Protein 8HN0 (pdb70)

Foldseek 3Di:
DADPPCKDFDPDPVRDIDRPPQWDDDDRYTQQGDQDDVLHEDPQWGDHHRSDIFGAFQFADPVRPHGDPFQAAGTNSPGGQLQPPQFGADRHPSQTDGPDPFDDSNSPRD/DAADCPAPQWAFDPPVVRGIDGHPQFPDDDHHTQQGDQDDPLHADPQWGDHHRSDIFGAFQAADPVRPHGDPFQAAGTNSPGGQQLPPQFGADRHPSQTDGPDAFDDRSSPHGD

Structure (mmCIF, N/CA/C/O backbone):
data_8HN0
#
_entry.id   8HN0
#
_cell.length_a   47.014
_cell.length_b   50.702
_cell.length_c   110.744
_cell.angle_alpha   90.00
_cell.angle_beta   90.00
_cell.angle_gamma   90.00
#
_symmetry.space_group_name_H-M   'P 21 21 21'
#
loop_
_entity.id
_entity.type
_entity.pdbx_description
1 polymer 'Scavenger receptor class F member 1'
2 water water
#
loop_
_atom_site.group_PDB
_atom_site.id
_atom_site.type_symbol
_atom_site.label_atom_id
_atom_site.label_alt_id
_atom_site.label_comp_id
_atom_site.label_asym_id
_atom_site.label_entity_id
_atom_site.label_seq_id
_atom_site.pdbx_PDB_ins_code
_atom_site.Cartn_x
_atom_site.Cartn_y
_atom_site.Cartn_z
_atom_site.occupancy
_atom_site.B_iso_or_equiv
_atom_site.auth_seq_id
_atom_site.auth_comp_id
_atom_site.auth_asym_id
_atom_site.auth_atom_id
_atom_site.pdbx_PDB_model_num
ATOM 1 N N . GLU A 1 2 ? -21.551 2.764 22.148 1.00 102.71 21 GLU A N 1
ATOM 2 C CA . GLU A 1 2 ? -21.726 2.178 20.826 1.00 108.36 21 GLU A CA 1
ATOM 3 C C . GLU A 1 2 ? -20.993 3.008 19.774 1.00 110.05 21 GLU A C 1
ATOM 4 O O . GLU A 1 2 ? -20.390 2.455 18.855 1.00 106.28 21 GLU A O 1
ATOM 15 N N . LEU A 1 3 ? -21.046 4.334 19.900 1.00 108.50 22 LEU A N 1
ATOM 16 C CA . LEU A 1 3 ? -20.416 5.211 18.925 1.00 105.44 22 LEU A CA 1
ATOM 17 C C . LEU A 1 3 ? -18.986 5.499 19.354 1.00 106.10 22 LEU A C 1
ATOM 18 O O . LEU A 1 3 ? -18.722 5.870 20.499 1.00 104.93 22 LEU A O 1
ATOM 34 N N . ASP A 1 4 ? -18.076 5.322 18.423 1.00 108.96 23 ASP A N 1
ATOM 35 C CA . ASP A 1 4 ? -16.672 5.624 18.633 1.00 110.59 23 ASP A CA 1
ATOM 36 C C . ASP A 1 4 ? -16.382 7.092 18.358 1.00 107.35 23 ASP A C 1
ATOM 37 O O . ASP A 1 4 ? -16.634 7.559 17.235 1.00 106.08 23 ASP A O 1
ATOM 46 N N . PRO A 1 5 ? -15.833 7.851 19.332 1.00 107.06 24 PRO A N 1
ATOM 47 C CA . PRO A 1 5 ? -15.416 9.235 19.050 1.00 105.97 24 PRO A CA 1
ATOM 48 C C . PRO A 1 5 ? -14.178 9.372 18.200 1.00 103.11 24 PRO A C 1
ATOM 49 O O . PRO A 1 5 ? -13.369 10.283 18.450 1.00 101.52 24 PRO A O 1
ATOM 60 N N . LYS A 1 6 ? -14.068 8.558 17.151 1.00 101.91 25 LYS A N 1
ATOM 61 C CA . LYS A 1 6 ? -12.883 8.607 16.300 1.00 99.43 25 LYS A CA 1
ATOM 62 C C . LYS A 1 6 ? -13.138 9.395 15.042 1.00 96.78 25 LYS A C 1
ATOM 63 O O . LYS A 1 6 ? -13.514 10.545 15.168 1.00 95.60 25 LYS A O 1
ATOM 82 N N . HIS A 1 9 ? -16.098 10.465 10.836 1.00 77.94 28 HIS A N 1
ATOM 83 C CA . HIS A 1 9 ? -17.133 11.470 10.625 1.00 83.67 28 HIS A CA 1
ATOM 84 C C . HIS A 1 9 ? -18.094 11.521 11.808 1.00 83.30 28 HIS A C 1
ATOM 85 O O . HIS A 1 9 ? -19.306 11.663 11.629 1.00 79.94 28 HIS A O 1
ATOM 98 N N . VAL A 1 10 ? -17.552 11.414 13.017 1.00 83.60 29 VAL A N 1
ATOM 99 C CA . VAL A 1 10 ? -18.351 11.526 14.232 1.00 87.15 29 VAL A CA 1
ATOM 100 C C . VAL A 1 10 ? -18.268 12.946 14.773 1.00 90.88 29 VAL A C 1
ATOM 101 O O . VAL A 1 10 ? -17.195 13.560 14.797 1.00 91.32 29 VAL A O 1
ATOM 114 N N . CYS A 1 11 ? -19.414 13.473 15.201 1.00 91.60 30 CYS A N 1
ATOM 115 C CA . CYS A 1 11 ? -19.521 14.825 15.729 1.00 91.15 30 CYS A CA 1
ATOM 116 C C . CYS A 1 11 ? -20.213 14.785 17.088 1.00 93.87 30 CYS A C 1
ATOM 117 O O . CYS A 1 11 ? -20.694 13.741 17.537 1.00 91.44 30 CYS A O 1
ATOM 124 N N . VAL A 1 12 ? -20.252 15.943 17.747 1.00 99.53 31 VAL A N 1
ATOM 125 C CA . VAL A 1 12 ? -20.863 16.095 19.064 1.00 101.18 31 VAL A CA 1
ATOM 126 C C . VAL A 1 12 ? -22.061 17.031 18.944 1.00 95.38 31 VAL A C 1
ATOM 127 O O . VAL A 1 12 ? -21.972 18.087 18.305 1.00 89.84 31 VAL A O 1
ATOM 140 N N . ALA A 1 13 ? -23.168 16.647 19.578 1.00 95.84 32 ALA A N 1
ATOM 141 C CA . ALA A 1 13 ? -24.413 17.402 19.505 1.00 98.12 32 ALA A CA 1
ATOM 142 C C . ALA A 1 13 ? -24.266 18.782 20.136 1.00 100.90 32 ALA A C 1
ATOM 143 O O . ALA A 1 13 ? -23.551 18.971 21.124 1.00 102.77 32 ALA A O 1
ATOM 150 N N . SER A 1 14 ? -24.951 19.763 19.542 1.00 97.19 33 SER A N 1
ATOM 151 C CA . SER A 1 14 ? -24.938 21.106 20.110 1.00 90.98 33 SER A CA 1
ATOM 152 C C . SER A 1 14 ? -25.623 21.148 21.471 1.00 96.61 33 SER A C 1
ATOM 153 O O . SER A 1 14 ? -25.321 22.019 22.294 1.00 96.66 33 SER A O 1
ATOM 161 N N . SER A 1 15 ? -26.547 20.232 21.723 1.00 99.20 34 SER A N 1
ATOM 162 C CA . SER A 1 15 ? -27.255 20.162 22.994 1.00 106.08 34 SER A CA 1
ATOM 163 C C . SER A 1 15 ? -26.358 19.979 24.213 1.00 111.57 34 SER A C 1
ATOM 164 O O . SER A 1 15 ? -25.161 19.692 24.081 1.00 109.29 34 SER A O 1
ATOM 172 N N . PRO A 1 16 ? -26.917 20.138 25.420 1.00 117.85 35 PRO A N 1
ATOM 173 C CA . PRO A 1 16 ? -26.108 19.967 26.639 1.00 118.73 35 PRO A CA 1
ATOM 174 C C . PRO A 1 16 ? -25.717 18.522 26.915 1.00 119.51 35 PRO A C 1
ATOM 175 O O . PRO A 1 16 ? -24.774 18.290 27.682 1.00 120.91 35 PRO A O 1
ATOM 186 N N . SER A 1 17 ? -26.403 17.545 26.315 1.00 119.47 36 SER A N 1
ATOM 187 C CA . SER A 1 17 ? -26.043 16.146 26.517 1.00 116.76 36 SER A CA 1
ATOM 188 C C . SER A 1 17 ? -24.623 15.846 26.059 1.00 115.27 36 SER A C 1
ATOM 189 O O . SER A 1 17 ? -24.013 14.891 26.554 1.00 109.52 36 SER A O 1
ATOM 197 N N . ALA A 1 18 ? -24.082 16.640 25.135 1.00 118.59 37 ALA A N 1
ATOM 198 C CA . ALA A 1 18 ? -22.710 16.466 24.664 1.00 118.68 37 ALA A CA 1
ATOM 199 C C . ALA A 1 18 ? -22.471 15.021 24.236 1.00 116.67 37 ALA A C 1
ATOM 200 O O . ALA A 1 18 ? -21.420 14.432 24.501 1.00 112.93 37 ALA A O 1
ATOM 207 N N . GLU A 1 19 ? -23.465 14.447 23.569 1.00 113.77 38 GLU A N 1
ATOM 208 C CA . GLU A 1 19 ? -23.381 13.086 23.068 1.00 109.91 38 GLU A CA 1
ATOM 209 C C . GLU A 1 19 ? -22.893 13.075 21.624 1.00 105.27 38 GLU A C 1
ATOM 210 O O . GLU A 1 19 ? -22.907 14.091 20.925 1.00 102.02 38 GLU A O 1
ATOM 222 N N . LEU A 1 20 ? -22.461 11.897 21.185 1.00 106.59 39 LEU A N 1
ATOM 223 C CA . LEU A 1 20 ? -21.887 11.736 19.856 1.00 101.50 39 LEU A CA 1
ATOM 224 C C . LEU A 1 20 ? -22.958 11.527 18.796 1.00 94.23 39 LEU A C 1
ATOM 225 O O . LEU A 1 20 ? -23.996 10.904 19.043 1.00 88.76 39 LEU A O 1
ATOM 241 N N . GLN A 1 21 ? -22.696 12.055 17.609 1.00 94.22 40 GLN A N 1
ATOM 242 C CA . GLN A 1 21 ? -23.608 11.889 16.500 1.00 88.95 40 GLN A CA 1
ATOM 243 C C . GLN A 1 21 ? -22.796 11.902 15.213 1.00 86.84 40 GLN A C 1
ATOM 244 O O . GLN A 1 21 ? -21.682 12.431 15.175 1.00 90.12 40 GLN A O 1
ATOM 258 N N . CYS A 1 22 ? -23.362 11.321 14.154 1.00 78.56 41 CYS A N 1
ATOM 259 C CA . CYS A 1 22 ? -22.770 11.443 12.827 1.00 82.70 41 CYS A CA 1
ATOM 260 C C . CYS A 1 22 ? -22.786 12.913 12.422 1.00 77.77 41 CYS A C 1
ATOM 261 O O . CYS A 1 22 ? -23.756 13.629 12.683 1.00 74.32 41 CYS A O 1
ATOM 268 N N . CYS A 1 23 ? -21.707 13.370 11.794 1.00 75.55 42 CYS A N 1
ATOM 269 C CA . CYS A 1 23 ? -21.693 14.723 11.260 1.00 74.33 42 CYS A CA 1
ATOM 270 C C . CYS A 1 23 ? -22.709 14.835 10.129 1.00 70.65 42 CYS A C 1
ATOM 271 O O . CYS A 1 23 ? -23.151 13.837 9.555 1.00 72.04 42 CYS A O 1
ATOM 278 N N . ALA A 1 24 ? -23.102 16.069 9.830 1.00 69.82 43 ALA A N 1
ATOM 279 C CA . ALA A 1 24 ? -24.164 16.296 8.861 1.00 72.65 43 ALA A CA 1
ATOM 280 C C . ALA A 1 24 ? -23.848 15.603 7.543 1.00 69.68 43 ALA A C 1
ATOM 281 O O . ALA A 1 24 ? -22.757 15.758 6.989 1.00 61.21 43 ALA A O 1
ATOM 288 N N . GLY A 1 25 ? -24.811 14.827 7.051 1.00 72.48 44 GLY A N 1
ATOM 289 C CA . GLY A 1 25 ? -24.683 14.153 5.779 1.00 67.30 44 GLY A CA 1
ATOM 290 C C . GLY A 1 25 ? -24.191 12.727 5.850 1.00 65.05 44 GLY A C 1
ATOM 291 O O . GLY A 1 25 ? -24.090 12.074 4.804 1.00 66.81 44 GLY A O 1
ATOM 295 N N . TRP A 1 26 ? -23.883 12.220 7.037 1.00 63.96 45 TRP A N 1
ATOM 296 C CA . TRP A 1 26 ? -23.279 10.907 7.170 1.00 67.76 45 TRP A CA 1
ATOM 297 C C . TRP A 1 26 ? -24.086 10.057 8.131 1.00 70.72 45 TRP A C 1
ATOM 298 O O . TRP A 1 26 ? -24.705 10.568 9.068 1.00 66.05 45 TRP A O 1
ATOM 319 N N . ARG A 1 27 ? -24.069 8.749 7.890 1.00 73.40 46 ARG A N 1
ATOM 320 C CA . ARG A 1 27 ? -24.694 7.795 8.786 1.00 73.31 46 ARG A CA 1
ATOM 321 C C . ARG A 1 27 ? -23.705 6.734 9.258 1.00 72.74 46 ARG A C 1
ATOM 322 O O . ARG A 1 27 ? -22.682 6.465 8.625 1.00 75.12 46 ARG A O 1
ATOM 343 N N . GLN A 1 28 ? -24.028 6.160 10.410 1.00 79.67 47 GLN A N 1
ATOM 344 C CA . GLN A 1 28 ? -23.299 5.054 11.010 1.00 88.29 47 GLN A CA 1
ATOM 345 C C . GLN A 1 28 ? -23.742 3.747 10.358 1.00 90.23 47 GLN A C 1
ATOM 346 O O . GLN A 1 28 ? -24.896 3.597 9.958 1.00 89.70 47 GLN A O 1
ATOM 360 N N . LYS A 1 29 ? -22.809 2.807 10.219 1.00 93.85 48 LYS A N 1
ATOM 361 C CA . LYS A 1 29 ? -23.160 1.425 9.918 1.00 101.35 48 LYS A CA 1
ATOM 362 C C . LYS A 1 29 ? -22.636 0.463 10.963 1.00 104.03 48 LYS A C 1
ATOM 363 O O . LYS A 1 29 ? -23.147 -0.659 11.066 1.00 102.23 48 LYS A O 1
ATOM 382 N N . ASP A 1 30 ? -21.629 0.871 11.728 1.00 106.35 49 ASP A N 1
ATOM 383 C CA . ASP A 1 30 ? -21.002 0.035 12.738 1.00 105.89 49 ASP A CA 1
ATOM 384 C C . ASP A 1 30 ? -20.623 0.898 13.924 1.00 107.34 49 ASP A C 1
ATOM 385 O O . ASP A 1 30 ? -21.499 1.361 14.655 1.00 103.68 49 ASP A O 1
ATOM 394 N N . GLN A 1 31 ? -19.328 1.130 14.120 1.00 112.83 50 GLN A N 1
ATOM 395 C CA . GLN A 1 31 ? -18.876 2.003 15.201 1.00 110.27 50 GLN A CA 1
ATOM 396 C C . GLN A 1 31 ? -18.528 3.409 14.771 1.00 110.94 50 GLN A C 1
ATOM 397 O O . GLN A 1 31 ? -18.060 4.171 15.616 1.00 110.11 50 GLN A O 1
ATOM 411 N N . GLU A 1 32 ? -18.565 3.717 13.472 1.00 108.94 51 GLU A N 1
ATOM 412 C CA . GLU A 1 32 ? -18.223 5.028 12.909 1.00 102.98 51 GLU A CA 1
ATOM 413 C C . GLU A 1 32 ? -19.239 5.381 11.838 1.00 94.72 51 GLU A C 1
ATOM 414 O O . GLU A 1 32 ? -20.097 4.561 11.484 1.00 93.55 51 GLU A O 1
ATOM 426 N N . CYS A 1 33 ? -19.096 6.588 11.296 1.00 90.29 52 CYS A N 1
ATOM 427 C CA . CYS A 1 33 ? -20.080 7.180 10.402 1.00 87.06 52 CYS A CA 1
ATOM 428 C C . CYS A 1 33 ? -19.478 7.463 9.023 1.00 79.35 52 CYS A C 1
ATOM 429 O O . CYS A 1 33 ? -19.268 8.624 8.662 1.00 78.77 52 CYS A O 1
ATOM 436 N N . THR A 1 34 ? -19.269 6.420 8.225 1.00 79.71 53 THR A N 1
ATOM 437 C CA . THR A 1 34 ? -18.683 6.541 6.893 1.00 77.89 53 THR A CA 1
ATOM 438 C C . THR A 1 34 ? -19.648 6.171 5.765 1.00 70.14 53 THR A C 1
ATOM 439 O O . THR A 1 34 ? -19.203 5.946 4.635 1.00 73.10 53 THR A O 1
ATOM 450 N N . ILE A 1 35 ? -20.943 6.087 6.044 1.00 68.37 54 ILE A N 1
ATOM 451 C CA . ILE A 1 35 ? -21.961 5.940 4.996 1.00 66.90 54 ILE A CA 1
ATOM 452 C C . ILE A 1 35 ? -22.445 7.331 4.618 1.00 67.25 54 ILE A C 1
ATOM 453 O O . ILE A 1 35 ? -23.095 7.998 5.441 1.00 69.16 54 ILE A O 1
ATOM 469 N N . PRO A 1 36 ? -22.182 7.811 3.397 1.00 63.23 55 PRO A N 1
ATOM 470 C CA . PRO A 1 36 ? -22.772 9.085 2.970 1.00 60.91 55 PRO A CA 1
ATOM 471 C C . PRO A 1 36 ? -24.285 8.968 2.835 1.00 64.86 55 PRO A C 1
ATOM 472 O O . PRO A 1 36 ? -24.846 7.879 2.685 1.00 63.51 55 PRO A O 1
ATOM 483 N N . ILE A 1 37 ? -24.951 10.117 2.900 1.00 64.26 56 ILE A N 1
ATOM 484 C CA . ILE A 1 37 ? -26.405 10.187 2.834 1.00 63.25 56 ILE A CA 1
ATOM 485 C C . ILE A 1 37 ? -26.801 10.862 1.529 1.00 61.69 56 ILE A C 1
ATOM 486 O O . ILE A 1 37 ? -26.333 11.964 1.222 1.00 64.10 56 ILE A O 1
ATOM 502 N N . CYS A 1 38 ? -27.663 10.190 0.767 1.00 68.74 57 CYS A N 1
ATOM 503 C CA . CYS A 1 38 ? -28.255 10.704 -0.463 1.00 72.22 57 CYS A CA 1
ATOM 504 C C . CYS A 1 38 ? -29.762 10.601 -0.301 1.00 78.50 57 CYS A C 1
ATOM 505 O O . CYS A 1 38 ? -30.308 9.495 -0.233 1.00 72.37 57 CYS A O 1
ATOM 512 N N . GLU A 1 39 ? -30.432 11.743 -0.231 1.00 82.62 58 GLU A N 1
ATOM 513 C CA . GLU A 1 39 ? -31.816 11.786 0.200 1.00 80.83 58 GLU A CA 1
ATOM 514 C C . GLU A 1 39 ? -32.632 12.644 -0.752 1.00 84.82 58 GLU A C 1
ATOM 515 O O . GLU A 1 39 ? -32.099 13.292 -1.657 1.00 84.48 58 GLU A O 1
ATOM 527 N N . GLY A 1 40 ? -33.945 12.645 -0.524 1.00 81.64 59 GLY A N 1
ATOM 528 C CA . GLY A 1 40 ? -34.827 13.618 -1.124 1.00 78.89 59 GLY A CA 1
ATOM 529 C C . GLY A 1 40 ? -34.596 13.801 -2.604 1.00 80.96 59 GLY A C 1
ATOM 530 O O . GLY A 1 40 ? -34.574 12.843 -3.384 1.00 80.17 59 GLY A O 1
ATOM 534 N N . PRO A 1 41 ? -34.411 15.058 -3.021 1.00 80.91 60 PRO A N 1
ATOM 535 C CA . PRO A 1 41 ? -34.143 15.320 -4.441 1.00 82.70 60 PRO A CA 1
ATOM 536 C C . PRO A 1 41 ? -32.765 14.854 -4.876 1.00 84.99 60 PRO A C 1
ATOM 537 O O . PRO A 1 41 ? -32.503 14.805 -6.085 1.00 85.14 60 PRO A O 1
ATOM 548 N N . ASP A 1 42 ? -31.881 14.517 -3.934 1.00 85.45 61 ASP A N 1
ATOM 549 C CA . ASP A 1 42 ? -30.547 14.019 -4.240 1.00 8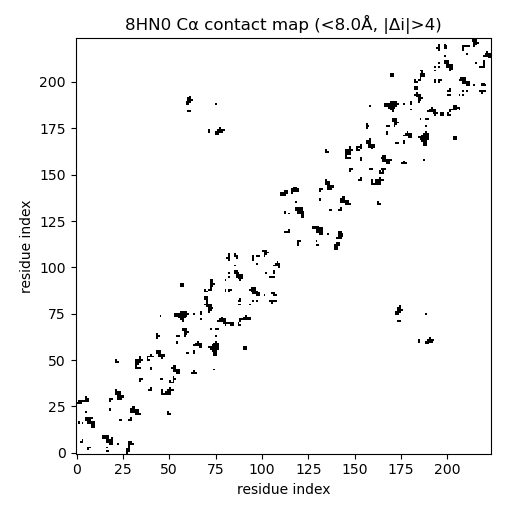5.14 61 ASP A CA 1
ATOM 550 C C . ASP A 1 42 ? -30.435 12.506 -4.083 1.00 82.79 61 ASP A C 1
ATOM 551 O O . ASP A 1 42 ? -29.321 11.982 -3.974 1.00 78.52 61 ASP A O 1
ATOM 560 N N . ALA A 1 43 ? -31.560 11.794 -4.078 1.00 79.07 62 ALA A N 1
ATOM 561 C CA . ALA A 1 43 ? -31.528 10.345 -3.952 1.00 74.22 62 ALA A CA 1
ATOM 562 C C . ALA A 1 43 ? -30.839 9.720 -5.160 1.00 65.84 62 ALA A C 1
ATOM 563 O O . ALA A 1 43 ? -30.891 10.248 -6.273 1.00 59.54 62 ALA A O 1
ATOM 570 N N . CYS A 1 44 ? -30.189 8.582 -4.937 1.00 67.84 63 CYS A N 1
ATOM 571 C CA . CYS A 1 44 ? -29.423 7.943 -6.000 1.00 67.55 63 CYS A CA 1
ATOM 572 C C . CYS A 1 44 ? -30.345 7.118 -6.892 1.00 66.44 63 CYS A C 1
ATOM 573 O O . CYS A 1 44 ? -31.234 6.412 -6.407 1.00 62.47 63 CYS A O 1
ATOM 580 N N . GLN A 1 45 ? -30.129 7.212 -8.203 1.00 69.37 64 GLN A N 1
ATOM 581 C CA . GLN A 1 45 ? -30.920 6.467 -9.171 1.00 60.96 64 GLN A CA 1
ATOM 582 C C . GLN A 1 45 ? -30.478 5.002 -9.211 1.00 58.65 64 GLN A C 1
ATOM 583 O O . GLN A 1 45 ? -29.615 4.564 -8.445 1.00 59.73 64 GLN A O 1
ATOM 597 N N . LYS A 1 46 ? -31.080 4.229 -10.116 1.00 57.92 65 LYS A N 1
ATOM 598 C CA . LYS A 1 46 ? -30.646 2.853 -10.324 1.00 55.05 65 LYS A CA 1
ATOM 599 C C . LYS A 1 46 ? -29.256 2.841 -10.942 1.00 50.75 65 LYS A C 1
ATOM 600 O O . LYS A 1 46 ? -28.937 3.657 -11.810 1.00 46.23 65 LYS A O 1
ATOM 619 N N . ASP A 1 47 ? -28.427 1.908 -10.481 1.00 47.23 66 ASP A N 1
ATOM 620 C CA . ASP A 1 47 ? -27.039 1.768 -10.907 1.00 48.25 66 ASP A CA 1
ATOM 621 C C . ASP A 1 47 ? -26.161 2.940 -10.488 1.00 43.10 66 ASP A C 1
ATOM 622 O O . ASP A 1 47 ? -25.065 3.116 -11.033 1.00 41.24 66 ASP A O 1
ATOM 631 N N . GLU A 1 48 ? -26.611 3.752 -9.536 1.00 42.78 67 GLU A N 1
ATOM 632 C CA . GLU A 1 48 ? -25.777 4.769 -8.916 1.00 41.46 67 GLU A CA 1
ATOM 633 C C . GLU A 1 48 ? -25.509 4.411 -7.460 1.00 42.87 67 GLU A C 1
ATOM 634 O O . GLU A 1 48 ? -26.243 3.636 -6.839 1.00 46.71 67 GLU A O 1
ATOM 646 N N . VAL A 1 49 ? -24.434 4.977 -6.919 1.00 42.28 68 VAL A N 1
ATOM 647 C CA . VAL A 1 49 ? -24.120 4.843 -5.505 1.00 41.89 68 VAL A CA 1
ATOM 648 C C . VAL A 1 49 ? -23.860 6.224 -4.920 1.00 43.10 68 VAL A C 1
ATOM 649 O O . VAL A 1 49 ? -23.344 7.119 -5.598 1.00 42.05 68 VAL A O 1
ATOM 662 N N . CYS A 1 50 ? -24.208 6.392 -3.645 1.00 47.93 69 CYS A N 1
ATOM 663 C CA . CYS A 1 50 ? -23.853 7.605 -2.915 1.00 46.84 69 CYS A CA 1
ATOM 664 C C . CYS A 1 50 ? -22.408 7.465 -2.448 1.00 43.94 69 CYS A C 1
ATOM 665 O O . CYS A 1 50 ? -22.069 6.493 -1.764 1.00 46.01 69 CYS A O 1
ATOM 672 N N . VAL A 1 51 ? -21.556 8.420 -2.826 1.00 44.77 70 VAL A N 1
ATOM 673 C CA . VAL A 1 51 ? -20.140 8.365 -2.490 1.00 50.56 70 VAL A CA 1
ATOM 674 C C . VAL A 1 51 ? -19.730 9.469 -1.525 1.00 48.32 70 VAL A C 1
ATOM 675 O O . VAL A 1 51 ? -18.804 9.273 -0.729 1.00 49.76 70 VAL A O 1
ATOM 688 N N . LYS A 1 52 ? -20.401 10.611 -1.570 1.00 51.86 71 LYS A N 1
ATOM 689 C CA . LYS A 1 52 ? -20.064 11.799 -0.813 1.00 57.86 71 LYS A CA 1
ATOM 690 C C . LYS A 1 52 ? -21.411 12.427 -0.505 1.00 60.68 71 LYS A C 1
ATOM 691 O O . LYS A 1 52 ? -22.347 12.259 -1.296 1.00 59.08 71 LYS A O 1
ATOM 709 N N . PRO A 1 53 ? -21.560 13.132 0.616 1.00 61.99 72 PRO A N 1
ATOM 710 C CA . PRO A 1 53 ? -22.907 13.576 1.005 1.00 58.63 72 PRO A CA 1
ATOM 711 C C . PRO A 1 53 ? -23.596 14.382 -0.084 1.00 57.57 72 PRO A C 1
ATOM 712 O O . PRO A 1 53 ? -23.051 15.356 -0.604 1.00 59.82 72 PRO A O 1
ATOM 723 N N . GLY A 1 54 ? -24.799 13.944 -0.450 1.00 60.96 73 GLY A N 1
ATOM 724 C CA . GLY A 1 54 ? -25.562 14.631 -1.472 1.00 61.43 73 GLY A CA 1
ATOM 725 C C . GLY A 1 54 ? -25.027 14.486 -2.877 1.00 63.64 73 GLY A C 1
ATOM 726 O O . GLY A 1 54 ? -25.397 15.271 -3.756 1.00 64.42 73 GLY A O 1
ATOM 730 N N . LEU A 1 55 ? -24.161 13.504 -3.116 1.00 57.81 74 LEU A N 1
ATOM 731 C CA . LEU A 1 55 ? -23.584 13.265 -4.430 1.00 55.61 74 LEU A CA 1
ATOM 732 C C . LEU A 1 55 ? -23.698 11.789 -4.767 1.00 50.45 74 LEU A C 1
ATOM 733 O O . LEU A 1 55 ? -23.241 10.934 -4.001 1.00 47.44 74 LEU A O 1
ATOM 749 N N . CYS A 1 56 ? -24.299 11.498 -5.912 1.00 47.19 75 CYS A N 1
ATOM 750 C CA . CYS A 1 56 ? -24.410 10.148 -6.433 1.00 48.95 75 CYS A CA 1
ATOM 751 C C . CYS A 1 56 ? -23.507 10.036 -7.653 1.00 44.23 75 CYS A C 1
ATOM 752 O O . CYS A 1 56 ? -23.351 10.992 -8.415 1.00 47.86 75 CYS A O 1
ATOM 759 N N . ARG A 1 57 ? -22.917 8.859 -7.836 1.00 42.14 76 ARG A N 1
ATOM 760 C CA . ARG A 1 57 ? -22.107 8.566 -9.008 1.00 39.58 76 ARG A CA 1
ATOM 761 C C . ARG A 1 57 ? -22.484 7.183 -9.517 1.00 37.70 76 ARG A C 1
ATOM 762 O O . ARG A 1 57 ? -23.047 6.367 -8.784 1.00 36.61 76 ARG A O 1
ATOM 783 N N . CYS A 1 58 ? -22.181 6.924 -10.785 1.00 36.26 77 CYS A N 1
ATOM 784 C CA . CYS A 1 58 ? -22.365 5.583 -11.321 1.00 37.88 77 CYS A CA 1
ATOM 785 C C . CYS A 1 58 ? -21.578 4.578 -10.486 1.00 31.68 77 CYS A C 1
ATOM 786 O O . CYS A 1 58 ? -20.519 4.887 -9.936 1.00 31.20 77 CYS A O 1
ATOM 793 N N . LYS A 1 59 ? -22.104 3.358 -10.401 1.00 33.25 78 LYS A N 1
ATOM 794 C CA . LYS A 1 59 ? -21.474 2.328 -9.593 1.00 35.08 78 LYS A CA 1
ATOM 795 C C . LYS A 1 59 ? -20.073 2.010 -10.108 1.00 34.59 78 LYS A C 1
ATOM 796 O O . LYS A 1 59 ? -19.729 2.331 -11.249 1.00 31.69 78 LYS A O 1
ATOM 815 N N . PRO A 1 60 ? -19.241 1.383 -9.278 1.00 34.18 79 PRO A N 1
ATOM 816 C CA . PRO A 1 60 ? -17.838 1.190 -9.660 1.00 32.99 79 PRO A CA 1
ATOM 817 C C . PRO A 1 60 ? -17.713 0.516 -11.021 1.00 29.15 79 PRO A C 1
ATOM 818 O O . PRO A 1 60 ? -18.401 -0.461 -11.317 1.00 29.80 79 PRO A O 1
ATOM 829 N N . GLY A 1 61 ? -16.813 1.043 -11.848 1.00 28.82 80 GLY A N 1
ATOM 830 C CA . GLY A 1 61 ? -16.571 0.507 -13.173 1.00 27.10 80 GLY A CA 1
ATOM 831 C C . GLY A 1 61 ? -17.534 0.942 -14.257 1.00 29.91 80 GLY A C 1
ATOM 832 O O . GLY A 1 61 ? -17.431 0.446 -15.387 1.00 28.92 80 GLY A O 1
ATOM 836 N N . PHE A 1 62 ? -18.466 1.843 -13.966 1.00 29.28 81 PHE A N 1
ATOM 837 C CA . PHE A 1 62 ? -19.430 2.287 -14.959 1.00 24.44 81 PHE A CA 1
ATOM 838 C C . PHE A 1 62 ? -19.500 3.807 -14.986 1.00 26.98 81 PHE A C 1
ATOM 839 O O . PHE A 1 62 ? -19.148 4.486 -14.018 1.00 28.64 81 PHE A O 1
ATOM 856 N N . PHE A 1 63 ? -19.979 4.333 -16.112 1.00 25.24 82 PHE A N 1
ATOM 857 C CA . PHE A 1 63 ? -20.148 5.767 -16.301 1.00 27.37 82 PHE A CA 1
ATOM 858 C C . PHE A 1 63 ? -21.259 5.971 -17.326 1.00 26.97 82 PHE A C 1
ATOM 859 O O . PHE A 1 63 ? -21.792 5.012 -17.891 1.00 28.85 82 PHE A O 1
ATOM 876 N N . GLY A 1 64 ? -21.615 7.228 -17.563 1.00 26.78 83 GLY A N 1
ATOM 877 C CA . GLY A 1 64 ? -22.586 7.577 -18.579 1.00 27.50 83 GLY A CA 1
ATOM 878 C C . GLY A 1 64 ? -23.946 7.929 -17.998 1.00 31.11 83 GLY A C 1
ATOM 879 O O . GLY A 1 64 ? -24.215 7.782 -16.802 1.00 31.83 83 GLY A O 1
ATOM 883 N N . ALA A 1 65 ? -24.822 8.399 -18.893 1.00 28.58 84 ALA A N 1
ATOM 884 C CA . ALA A 1 65 ? -26.093 8.983 -18.470 1.00 34.20 84 ALA A CA 1
ATOM 885 C C . ALA A 1 65 ? -26.994 7.968 -17.774 1.00 35.09 84 ALA A C 1
ATOM 886 O O . ALA A 1 65 ? -27.760 8.340 -16.880 1.00 40.67 84 ALA A O 1
ATOM 893 N N . HIS A 1 66 ? -26.919 6.692 -18.152 1.00 35.74 85 HIS A N 1
ATOM 894 C CA . HIS A 1 66 ? -27.671 5.642 -17.475 1.00 37.09 85 HIS A CA 1
ATOM 895 C C . HIS A 1 66 ? -26.750 4.667 -16.753 1.00 36.60 85 HIS A C 1
ATOM 896 O O . HIS A 1 66 ? -27.165 3.553 -16.416 1.00 33.18 85 HIS A O 1
ATOM 910 N N . CYS A 1 67 ? -25.504 5.072 -16.516 1.00 35.94 86 CYS A N 1
ATOM 911 C CA . CYS A 1 67 ? -24.533 4.254 -15.796 1.00 33.16 86 CYS A CA 1
ATOM 912 C C . CYS A 1 67 ? -24.466 2.839 -16.363 1.00 33.54 86 CYS A C 1
ATOM 913 O O . CYS A 1 67 ? -24.355 1.855 -15.625 1.00 39.58 86 CYS A O 1
ATOM 920 N N . SER A 1 68 ? -24.517 2.740 -17.693 1.00 30.51 87 SER A N 1
ATOM 921 C CA . SER A 1 68 ? -24.491 1.459 -18.382 1.00 32.10 87 SER A CA 1
ATOM 922 C C . SER A 1 68 ? -23.282 1.282 -19.290 1.00 31.62 87 SER A C 1
ATOM 923 O O . SER A 1 68 ? -23.144 0.218 -19.907 1.00 33.24 87 SER A O 1
ATOM 931 N N . SER A 1 69 ? -22.411 2.285 -19.402 1.00 30.41 88 SER A N 1
ATOM 932 C CA . SER A 1 69 ? -21.156 2.150 -20.132 1.00 31.74 88 SER A CA 1
ATOM 933 C C . SER A 1 69 ? -20.056 1.720 -19.171 1.00 29.34 88 SER A C 1
ATOM 934 O O . SER A 1 69 ? -19.878 2.324 -18.108 1.00 25.83 88 SER A O 1
ATOM 942 N N . ARG A 1 70 ? -19.328 0.673 -19.544 1.00 30.61 89 ARG A N 1
ATOM 943 C CA . ARG A 1 70 ? -18.189 0.220 -18.759 1.00 28.00 89 ARG A CA 1
ATOM 944 C C . ARG A 1 70 ? -16.975 1.110 -18.995 1.00 30.21 89 ARG A C 1
ATOM 945 O O . ARG A 1 70 ? -16.687 1.509 -20.127 1.00 28.25 89 ARG A O 1
ATOM 966 N N . CYS A 1 71 ? -16.266 1.416 -17.911 1.00 28.39 90 CYS A N 1
ATOM 967 C CA . CYS A 1 71 ? -15.064 2.231 -17.998 1.00 24.78 90 CYS A CA 1
ATOM 968 C C . CYS A 1 71 ? -14.043 1.590 -18.933 1.00 26.88 90 CYS A C 1
ATOM 969 O O . CYS A 1 71 ? -13.909 0.360 -18.960 1.00 28.38 90 CYS A O 1
ATOM 976 N N . PRO A 1 72 ? -13.304 2.385 -19.708 1.00 26.59 91 PRO A N 1
ATOM 977 C CA . PRO A 1 72 ? -12.137 1.837 -20.406 1.00 29.55 91 PRO A CA 1
ATOM 978 C C . PRO A 1 72 ? -11.100 1.350 -19.404 1.00 30.46 91 PRO A C 1
ATOM 979 O O . PRO A 1 72 ? -11.117 1.705 -18.224 1.00 27.08 91 PRO A O 1
ATOM 990 N N . GLY A 1 73 ? -10.167 0.539 -19.903 1.00 33.33 92 GLY A N 1
ATOM 991 C CA . GLY A 1 73 ? -9.326 -0.260 -19.032 1.00 32.28 92 GLY A CA 1
ATOM 992 C C . GLY A 1 73 ? -8.404 0.533 -18.130 1.00 33.27 92 GLY A C 1
ATOM 993 O O . GLY A 1 73 ? -7.980 0.014 -17.092 1.00 35.49 92 GLY A O 1
ATOM 997 N N . GLN A 1 74 ? -8.089 1.774 -18.487 1.00 32.71 93 GLN A N 1
ATOM 998 C CA . GLN A 1 74 ? -7.185 2.573 -17.671 1.00 29.99 93 GLN A CA 1
ATOM 999 C C . GLN A 1 74 ? -7.847 3.172 -16.437 1.00 29.54 93 GLN A C 1
ATOM 1000 O O . GLN A 1 74 ? -7.182 3.920 -15.712 1.00 30.53 93 GLN A O 1
ATOM 1014 N N . TYR A 1 75 ? -9.125 2.881 -16.177 1.00 28.19 94 TYR A N 1
ATOM 1015 C CA . TYR A 1 75 ? -9.818 3.428 -15.020 1.00 28.69 94 TYR A CA 1
ATOM 1016 C C . TYR A 1 75 ? -10.521 2.319 -14.247 1.00 26.99 94 TYR A C 1
ATOM 1017 O O . TYR A 1 75 ? -10.782 1.232 -14.768 1.00 27.88 94 TYR A O 1
ATOM 1035 N N . TRP A 1 76 ? -10.848 2.629 -12.995 1.00 28.31 95 TRP A N 1
ATOM 1036 C CA . TRP A 1 76 ? -11.727 1.809 -12.174 1.00 26.73 95 TRP A CA 1
ATOM 1037 C C . TRP A 1 76 ? -12.468 2.734 -11.215 1.00 30.35 95 TRP A C 1
ATOM 1038 O O . TRP A 1 76 ? -12.270 3.953 -11.220 1.00 27.25 95 TRP A O 1
ATOM 1059 N N . GLY A 1 77 ? -13.328 2.144 -10.384 1.00 30.40 96 GLY A N 1
ATOM 1060 C CA . GLY A 1 77 ? -14.112 2.896 -9.431 1.00 32.04 96 GLY A CA 1
ATOM 1061 C C . GLY A 1 77 ? -15.295 3.610 -10.055 1.00 32.15 96 GLY A C 1
ATOM 1062 O O . GLY A 1 77 ? -15.485 3.605 -11.275 1.00 31.82 96 GLY A O 1
ATOM 1066 N N . PRO A 1 78 ? -16.113 4.250 -9.219 1.00 32.60 97 PRO A N 1
ATOM 1067 C CA . PRO A 1 78 ? -17.345 4.876 -9.727 1.00 32.74 97 PRO A CA 1
ATOM 1068 C C . PRO A 1 78 ? -17.062 6.038 -10.675 1.00 32.94 97 PRO A C 1
ATOM 1069 O O . PRO A 1 78 ? -16.152 6.839 -10.457 1.00 32.62 97 PRO A O 1
ATOM 1080 N N . ASP A 1 79 ? -17.862 6.121 -11.744 1.00 30.78 98 ASP A N 1
ATOM 1081 C CA . ASP A 1 79 ? -17.681 7.109 -12.813 1.00 30.74 98 ASP A CA 1
ATOM 1082 C C . ASP A 1 79 ? -16.262 7.098 -13.378 1.00 26.29 98 ASP A C 1
ATOM 1083 O O . ASP A 1 79 ? -15.810 8.083 -13.975 1.00 30.28 98 ASP A O 1
ATOM 1092 N N . CYS A 1 80 ? -15.553 5.985 -13.210 1.00 26.83 99 CYS A N 1
ATOM 1093 C CA . CYS A 1 80 ? -14.184 5.848 -13.690 1.00 27.95 99 CYS A CA 1
ATOM 1094 C C . CYS A 1 80 ? -13.252 6.865 -13.038 1.00 28.83 99 CYS A C 1
ATOM 1095 O O . CYS A 1 80 ? -12.317 7.357 -13.676 1.00 30.32 99 CYS A O 1
ATOM 1102 N N . ARG A 1 81 ? -13.492 7.198 -11.770 1.00 28.57 100 ARG A N 1
ATOM 1103 C CA . ARG A 1 81 ? -12.732 8.271 -11.138 1.00 30.93 100 ARG A CA 1
ATOM 1104 C C . ARG A 1 81 ? -11.316 7.857 -10.761 1.00 31.07 100 ARG A C 1
ATOM 1105 O O . ARG A 1 81 ? -10.475 8.730 -10.529 1.00 35.45 100 ARG A O 1
ATOM 1126 N N . GLU A 1 82 ? -11.028 6.561 -10.703 1.00 32.05 101 GLU A N 1
ATOM 1127 C CA . GLU A 1 82 ? -9.724 6.079 -10.273 1.00 31.33 101 GLU A CA 1
ATOM 1128 C C . GLU A 1 82 ? -8.889 5.624 -11.464 1.00 32.72 101 GLU A C 1
ATOM 1129 O O . GLU A 1 82 ? -9.413 5.119 -12.461 1.00 31.14 101 GLU A O 1
ATOM 1141 N N . SER A 1 83 ? -7.574 5.810 -11.344 1.00 31.55 102 SER A N 1
ATOM 1142 C CA . SER A 1 83 ? -6.631 5.400 -12.374 1.00 29.54 102 SER A CA 1
ATOM 1143 C C . SER A 1 83 ? -6.168 3.976 -12.098 1.00 33.86 102 SER A C 1
ATOM 1144 O O . SER A 1 83 ? -5.914 3.606 -10.949 1.00 37.60 102 SER A O 1
ATOM 1152 N N . CYS A 1 84 ? -6.072 3.174 -13.159 1.00 33.39 103 CYS A N 1
ATOM 1153 C CA . CYS A 1 84 ? -5.609 1.800 -13.030 1.00 35.65 103 CYS A CA 1
ATOM 1154 C C . CYS A 1 84 ? -4.117 1.768 -13.316 1.00 37.64 103 CYS A C 1
ATOM 1155 O O . CYS A 1 84 ? -3.719 1.911 -14.484 1.00 38.47 103 CYS A O 1
ATOM 1162 N N . PRO A 1 85 ? -3.256 1.572 -12.316 1.00 41.36 104 PRO A N 1
ATOM 1163 C CA . PRO A 1 85 ? -1.814 1.695 -12.582 1.00 40.19 104 PRO A CA 1
ATOM 1164 C C . PRO A 1 85 ? -1.245 0.594 -13.459 1.00 44.55 104 PRO A C 1
ATOM 1165 O O . PRO A 1 85 ? -0.193 0.809 -14.073 1.00 48.64 104 PRO A O 1
ATOM 1176 N N . CYS A 1 86 ? -1.878 -0.576 -13.539 1.00 45.41 105 CYS A N 1
ATOM 1177 C CA . CYS A 1 86 ? -1.303 -1.668 -14.315 1.00 41.62 105 CYS A CA 1
ATOM 1178 C C . CYS A 1 86 ? -1.782 -1.725 -15.761 1.00 44.85 105 CYS A C 1
ATOM 1179 O O . CYS A 1 86 ? -1.265 -2.542 -16.529 1.00 46.14 105 CYS A O 1
ATOM 1186 N N . HIS A 1 87 ? -2.746 -0.902 -16.150 1.00 42.22 106 HIS A N 1
ATOM 1187 C CA . HIS A 1 87 ? -3.112 -0.817 -17.555 1.00 43.85 106 HIS A CA 1
ATOM 1188 C C . HIS A 1 87 ? -1.894 -0.380 -18.367 1.00 43.23 106 HIS A C 1
ATOM 1189 O O . HIS A 1 87 ? -1.157 0.517 -17.939 1.00 45.07 106 HIS A O 1
ATOM 1203 N N . PRO A 1 88 ? -1.640 -0.986 -19.542 1.00 47.82 107 PRO A N 1
ATOM 1204 C CA . PRO A 1 88 ? -2.362 -2.068 -20.230 1.00 46.73 107 PRO A CA 1
ATOM 1205 C C . PRO A 1 88 ? -1.831 -3.482 -19.955 1.00 49.55 107 PRO A C 1
ATOM 1206 O O . PRO A 1 88 ? -2.258 -4.431 -20.614 1.00 53.83 107 PRO A O 1
ATOM 1217 N N . HIS A 1 89 ? -0.903 -3.619 -19.012 1.00 47.70 108 HIS A N 1
ATOM 1218 C CA . HIS A 1 89 ? -0.306 -4.910 -18.697 1.00 57.09 108 HIS A CA 1
ATOM 1219 C C . HIS A 1 89 ? -1.146 -5.723 -17.720 1.00 57.49 108 HIS A C 1
ATOM 1220 O O . HIS A 1 89 ? -0.708 -6.792 -17.283 1.00 58.31 108 HIS A O 1
ATOM 1234 N N . GLY A 1 90 ? -2.327 -5.236 -17.363 1.00 49.26 109 GLY A N 1
ATOM 1235 C CA . GLY A 1 90 ? -3.221 -5.944 -16.469 1.00 46.08 109 GLY A CA 1
ATOM 1236 C C . GLY A 1 90 ? -4.526 -5.184 -16.422 1.00 45.52 109 GLY A C 1
ATOM 1237 O O . GLY A 1 90 ? -4.697 -4.165 -17.097 1.00 41.47 109 GLY A O 1
ATOM 1241 N N . GLN A 1 91 ? -5.455 -5.683 -15.613 1.00 40.81 110 GLN A N 1
ATOM 1242 C CA . GLN A 1 91 ? -6.733 -5.010 -15.440 1.00 41.29 110 GLN A CA 1
ATOM 1243 C C . GLN A 1 91 ? -7.036 -4.846 -13.961 1.00 39.57 110 GLN A C 1
ATOM 1244 O O . GLN A 1 91 ? -6.581 -5.632 -13.128 1.00 40.87 110 GLN A O 1
ATOM 1258 N N . CYS A 1 92 ? -7.825 -3.821 -13.647 1.00 38.21 111 CYS A N 1
ATOM 1259 C CA . CYS A 1 92 ? -8.132 -3.461 -12.270 1.00 37.21 111 CYS A CA 1
ATOM 1260 C C . CYS A 1 92 ? -9.550 -3.884 -11.906 1.00 41.30 111 CYS A C 1
ATOM 1261 O O . CYS A 1 92 ? -10.493 -3.646 -12.670 1.00 33.11 111 CYS A O 1
ATOM 1268 N N . GLU A 1 93 ? -9.691 -4.501 -10.739 1.00 43.22 112 GLU A N 1
ATOM 1269 C CA . GLU A 1 93 ? -11.008 -4.821 -10.208 1.00 41.15 112 GLU A CA 1
ATOM 1270 C C . GLU A 1 93 ? -11.840 -3.545 -10.126 1.00 39.41 112 GLU A C 1
ATOM 1271 O O . GLU A 1 93 ? -11.352 -2.526 -9.616 1.00 39.49 112 GLU A O 1
ATOM 1283 N N . PRO A 1 94 ? -13.082 -3.548 -10.618 1.00 35.67 113 PRO A N 1
ATOM 1284 C CA . PRO A 1 94 ? -13.806 -2.271 -10.751 1.00 34.66 113 PRO A CA 1
ATOM 1285 C C . PRO A 1 94 ? -13.997 -1.531 -9.436 1.00 35.07 113 PRO A C 1
ATOM 1286 O O . PRO A 1 94 ? -13.965 -0.294 -9.428 1.00 33.27 113 PRO A O 1
ATOM 1297 N N . ALA A 1 95 ? -14.191 -2.241 -8.323 1.00 38.79 114 ALA A N 1
ATOM 1298 C CA . ALA A 1 95 ? -14.477 -1.599 -7.045 1.00 38.31 114 ALA A CA 1
ATOM 1299 C C . ALA A 1 95 ? -13.253 -1.419 -6.159 1.00 41.23 114 ALA A C 1
ATOM 1300 O O . ALA A 1 95 ? -13.182 -0.433 -5.417 1.00 37.44 114 ALA A O 1
ATOM 1307 N N . THR A 1 96 ? -12.288 -2.339 -6.213 1.00 40.68 115 THR A N 1
ATOM 1308 C CA . THR A 1 96 ? -11.117 -2.268 -5.350 1.00 40.36 115 THR A CA 1
ATOM 1309 C C . THR A 1 96 ? -9.860 -1.799 -6.063 1.00 44.20 115 THR A C 1
ATOM 1310 O O . THR A 1 96 ? -8.961 -1.263 -5.406 1.00 48.39 115 THR A O 1
ATOM 1321 N N . GLY A 1 97 ? -9.774 -1.987 -7.379 1.00 42.90 116 GLY A N 1
ATOM 1322 C CA . GLY A 1 97 ? -8.595 -1.626 -8.132 1.00 38.90 116 GLY A CA 1
ATOM 1323 C C . GLY A 1 97 ? -7.526 -2.692 -8.198 1.00 40.76 116 GLY A C 1
ATOM 1324 O O . GLY A 1 97 ? -6.519 -2.491 -8.887 1.00 39.99 116 GLY A O 1
ATOM 1328 N N . ALA A 1 98 ? -7.714 -3.820 -7.517 1.00 43.73 117 ALA A N 1
ATOM 1329 C CA . ALA A 1 98 ? -6.669 -4.832 -7.448 1.00 41.96 117 ALA A CA 1
ATOM 1330 C C . ALA A 1 98 ? -6.347 -5.361 -8.838 1.00 43.55 117 ALA A C 1
ATOM 1331 O O . ALA A 1 98 ? -7.242 -5.712 -9.613 1.00 45.52 117 ALA A O 1
ATOM 1338 N N . CYS A 1 99 ? -5.060 -5.398 -9.157 1.00 39.77 118 CYS A N 1
ATOM 1339 C CA . CYS A 1 99 ? -4.620 -5.739 -10.499 1.00 47.28 118 CYS A CA 1
ATOM 1340 C C . CYS A 1 99 ? -4.656 -7.243 -10.734 1.00 50.28 118 CYS A C 1
ATOM 1341 O O . CYS A 1 99 ? -4.280 -8.034 -9.866 1.00 49.96 118 CYS A O 1
ATOM 1348 N N . GLN A 1 100 ? -5.115 -7.629 -11.921 1.00 47.89 119 GLN A N 1
ATOM 1349 C CA . GLN A 1 100 ? -5.016 -8.998 -12.417 1.00 45.89 119 GLN A CA 1
ATOM 1350 C C . GLN A 1 100 ? -4.008 -8.915 -13.559 1.00 50.85 119 GLN A C 1
ATOM 1351 O O . GLN A 1 100 ? -4.349 -8.508 -14.672 1.00 46.00 119 GLN A O 1
ATOM 1365 N N . CYS A 1 101 ? -2.757 -9.271 -13.273 1.00 50.98 120 CYS A N 1
ATOM 1366 C CA . CYS A 1 101 ? -1.706 -9.134 -14.271 1.00 54.46 120 CYS A CA 1
ATOM 1367 C C . CYS A 1 101 ? -1.920 -10.135 -15.397 1.00 50.29 120 CYS A C 1
ATOM 1368 O O . CYS A 1 101 ? -2.490 -11.211 -15.206 1.00 47.86 120 CYS A O 1
ATOM 1375 N N . GLN A 1 102 ? -1.478 -9.755 -16.591 1.00 58.74 121 GLN A N 1
ATOM 1376 C CA . GLN A 1 102 ? -1.459 -10.672 -17.720 1.00 64.51 121 GLN A CA 1
ATOM 1377 C C . GLN A 1 102 ? -0.507 -11.844 -17.515 1.00 71.51 121 GLN A C 1
ATOM 1378 O O . GLN A 1 102 ? 0.135 -11.966 -16.466 1.00 69.43 121 GLN A O 1
ATOM 1392 N N . ALA A 1 103 ? -0.449 -12.733 -18.506 1.00 75.21 122 ALA A N 1
ATOM 1393 C CA . ALA A 1 103 ? 0.366 -13.934 -18.405 1.00 75.93 122 ALA A CA 1
ATOM 1394 C C . ALA A 1 103 ? 1.828 -13.558 -18.189 1.00 74.68 122 ALA A C 1
ATOM 1395 O O . ALA A 1 103 ? 2.382 -12.726 -18.913 1.00 70.95 122 ALA A O 1
ATOM 1402 N N . ASP A 1 104 ? 2.446 -14.168 -17.181 1.00 72.34 123 ASP A N 1
ATOM 1403 C CA . ASP A 1 104 ? 3.860 -13.959 -16.867 1.00 76.83 123 ASP A CA 1
ATOM 1404 C C . ASP A 1 104 ? 4.205 -12.475 -16.729 1.00 76.48 123 ASP A C 1
ATOM 1405 O O . ASP A 1 104 ? 5.155 -11.968 -17.333 1.00 76.53 123 ASP A O 1
ATOM 1414 N N . ARG A 1 105 ? 3.416 -11.775 -15.919 1.00 69.57 124 ARG A N 1
ATOM 1415 C CA . ARG A 1 105 ? 3.699 -10.407 -15.507 1.00 59.32 124 ARG A CA 1
ATOM 1416 C C . ARG A 1 105 ? 3.573 -10.371 -13.990 1.00 56.20 124 ARG A C 1
ATOM 1417 O O . ARG A 1 105 ? 2.840 -11.175 -13.409 1.00 52.87 124 ARG A O 1
ATOM 1438 N N . TRP A 1 106 ? 4.281 -9.453 -13.334 1.00 53.96 125 TRP A N 1
ATOM 1439 C CA . TRP A 1 106 ? 4.124 -9.339 -11.889 1.00 52.88 125 TRP A CA 1
ATOM 1440 C C . TRP A 1 106 ? 4.472 -7.934 -11.415 1.00 52.14 125 TRP A C 1
ATOM 1441 O O . TRP A 1 106 ? 4.922 -7.080 -12.183 1.00 49.07 125 TRP A O 1
ATOM 1462 N N . GLY A 1 107 ? 4.273 -7.719 -10.118 1.00 52.57 126 GLY A N 1
ATOM 1463 C CA . GLY A 1 107 ? 4.442 -6.445 -9.458 1.00 57.36 126 GLY A CA 1
ATOM 1464 C C . GLY A 1 107 ? 3.107 -5.791 -9.145 1.00 58.46 126 GLY A C 1
ATOM 1465 O O . GLY A 1 107 ? 2.062 -6.131 -9.704 1.00 62.07 126 GLY A O 1
ATOM 1469 N N . ALA A 1 108 ? 3.149 -4.830 -8.217 1.00 57.48 127 ALA A N 1
ATOM 1470 C CA . ALA A 1 108 ? 1.919 -4.181 -7.778 1.00 62.36 127 ALA A CA 1
ATOM 1471 C C . ALA A 1 108 ? 1.233 -3.490 -8.945 1.00 60.84 127 ALA A C 1
ATOM 1472 O O . ALA A 1 108 ? 0.001 -3.392 -8.978 1.00 64.30 127 ALA A O 1
ATOM 1479 N N . ARG A 1 109 ? 2.017 -3.032 -9.924 1.00 59.87 128 ARG A N 1
ATOM 1480 C CA . ARG A 1 109 ? 1.500 -2.388 -11.123 1.00 54.24 128 ARG A CA 1
ATOM 1481 C C . ARG A 1 109 ? 1.771 -3.229 -12.363 1.00 54.84 128 ARG A C 1
ATOM 1482 O O . ARG A 1 109 ? 1.762 -2.706 -13.483 1.00 51.06 128 ARG A O 1
ATOM 1503 N N . CYS A 1 110 ? 2.032 -4.526 -12.181 1.00 53.74 129 CYS A N 1
ATOM 1504 C CA . CYS A 1 110 ? 2.319 -5.426 -13.298 1.00 53.24 129 CYS A CA 1
ATOM 1505 C C . CYS A 1 110 ? 3.471 -4.901 -14.147 1.00 55.01 129 CYS A C 1
ATOM 1506 O O . CYS A 1 110 ? 3.545 -5.168 -15.347 1.00 55.80 129 CYS A O 1
ATOM 1513 N N . GLU A 1 111 ? 4.367 -4.132 -13.525 1.00 54.75 130 GLU A N 1
ATOM 1514 C CA . GLU A 1 111 ? 5.433 -3.444 -14.240 1.00 56.85 130 GLU A CA 1
ATOM 1515 C C . GLU A 1 111 ? 6.573 -4.355 -14.672 1.00 58.53 130 GLU A C 1
ATOM 1516 O O . GLU A 1 111 ? 7.432 -3.912 -15.441 1.00 63.21 130 GLU A O 1
ATOM 1528 N N . PHE A 1 112 ? 6.624 -5.590 -14.192 1.00 56.99 131 PHE A N 1
ATOM 1529 C CA . PHE A 1 112 ? 7.760 -6.440 -14.494 1.00 64.77 131 PHE A CA 1
ATOM 1530 C C . PHE A 1 112 ? 7.382 -7.532 -15.479 1.00 65.59 131 PHE A C 1
ATOM 1531 O O . PHE A 1 112 ? 6.352 -8.196 -15.299 1.00 60.35 131 PHE A O 1
ATOM 1548 N N . PRO A 1 113 ? 8.202 -7.757 -16.525 1.00 71.62 132 PRO A N 1
ATOM 1549 C CA . PRO A 1 113 ? 7.989 -8.787 -17.548 1.00 73.74 132 PRO A CA 1
ATOM 1550 C C . PRO A 1 113 ? 8.583 -10.139 -17.167 1.00 73.55 132 PRO A C 1
ATOM 1551 O O . PRO A 1 113 ? 7.886 -11.145 -17.293 1.00 78.24 132 PRO A O 1
ATOM 1562 N N . SER B 1 1 ? -29.241 43.501 -14.276 1.00 49.63 20 SER B N 1
ATOM 1563 C CA . SER B 1 1 ? -30.545 42.843 -14.246 1.00 52.36 20 SER B CA 1
ATOM 1564 C C . SER B 1 1 ? -30.915 42.629 -12.788 1.00 51.13 20 SER B C 1
ATOM 1565 O O . SER B 1 1 ? -30.034 42.538 -11.933 1.00 48.44 20 SER B O 1
ATOM 1572 N N . GLU B 1 2 ? -32.204 42.571 -12.479 1.00 51.22 21 GLU B N 1
ATOM 1573 C CA . GLU B 1 2 ? -32.607 42.509 -11.087 1.00 53.82 21 GLU B CA 1
ATOM 1574 C C . GLU B 1 2 ? -33.113 41.086 -10.857 1.00 46.19 21 GLU B C 1
ATOM 1575 O O . GLU B 1 2 ? -33.366 40.343 -11.809 1.00 43.00 21 GLU B O 1
ATOM 1587 N N . LEU B 1 3 ? -33.292 40.697 -9.602 1.00 46.03 22 LEU B N 1
ATOM 1588 C CA . LEU B 1 3 ? -33.665 39.318 -9.298 1.00 42.21 22 LEU B CA 1
ATOM 1589 C C . LEU B 1 3 ? -35.177 39.114 -9.246 1.00 44.30 22 LEU B C 1
ATOM 1590 O O . LEU B 1 3 ? -35.915 39.938 -8.699 1.00 38.74 22 LEU B O 1
ATOM 1606 N N . ASP B 1 4 ? -35.626 38.006 -9.833 1.00 47.52 23 ASP B N 1
ATOM 1607 C CA . ASP B 1 4 ? -37.019 37.578 -9.734 1.00 43.42 23 ASP B CA 1
ATOM 1608 C C . ASP B 1 4 ? -37.228 36.928 -8.370 1.00 46.75 23 ASP B C 1
ATOM 1609 O O . ASP B 1 4 ? -36.532 35.957 -8.050 1.00 48.11 23 ASP B O 1
ATOM 1618 N N . PRO B 1 5 ? -38.169 37.407 -7.549 1.00 47.56 24 PRO B N 1
ATOM 1619 C CA . PRO B 1 5 ? -38.375 36.762 -6.238 1.00 45.54 24 PRO B CA 1
ATOM 1620 C C . PRO B 1 5 ? -38.852 35.328 -6.341 1.00 46.74 24 PRO B C 1
ATOM 1621 O O . PRO B 1 5 ? -38.737 34.579 -5.363 1.00 43.65 24 PRO B O 1
A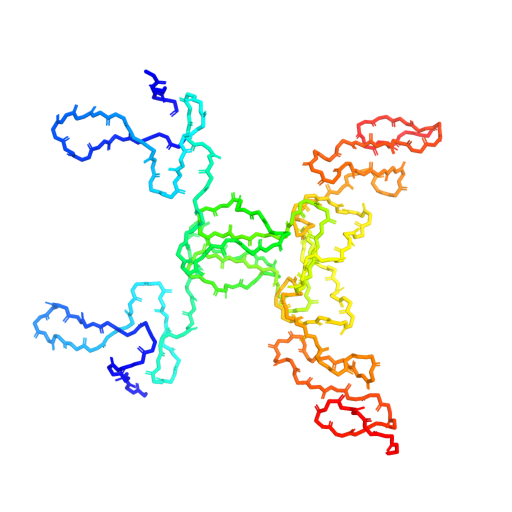TOM 1632 N N . LYS B 1 6 ? -39.357 34.914 -7.499 1.00 45.65 25 LYS B N 1
ATOM 1633 C CA . LYS B 1 6 ? -39.781 33.543 -7.731 1.00 47.47 25 LYS B CA 1
ATOM 1634 C C . LYS B 1 6 ? -38.727 32.741 -8.486 1.00 48.95 25 LYS B C 1
ATOM 1635 O O . LYS B 1 6 ? -38.994 31.604 -8.889 1.00 46.34 25 LYS B O 1
ATOM 1654 N N . GLY B 1 7 ? -37.527 33.311 -8.682 1.00 44.17 26 GLY B N 1
ATOM 1655 C CA . GLY B 1 7 ? -36.481 32.640 -9.421 1.00 43.24 26 GLY B CA 1
ATOM 1656 C C . GLY B 1 7 ? -35.683 31.665 -8.574 1.00 35.47 26 GLY B C 1
ATOM 1657 O O . GLY B 1 7 ? -35.738 31.667 -7.345 1.00 42.22 26 GLY B O 1
ATOM 1661 N N . GLN B 1 8 ? -34.921 30.822 -9.264 1.00 40.04 27 GLN B N 1
ATOM 1662 C CA . GLN B 1 8 ? -34.200 29.749 -8.595 1.00 39.33 27 GLN B CA 1
ATOM 1663 C C . GLN B 1 8 ? -33.148 30.304 -7.648 1.00 38.16 27 GLN B C 1
ATOM 1664 O O . GLN B 1 8 ? -32.360 31.179 -8.019 1.00 34.19 27 GLN B O 1
ATOM 1678 N N . HIS B 1 9 ? -33.123 29.771 -6.429 1.00 38.10 28 HIS B N 1
ATOM 1679 C CA . HIS B 1 9 ? -32.075 30.082 -5.458 1.00 35.87 28 HIS B CA 1
ATOM 1680 C C . HIS B 1 9 ? -31.976 31.581 -5.213 1.00 38.57 28 HIS B C 1
ATOM 1681 O O . HIS B 1 9 ? -30.887 32.127 -5.027 1.00 39.09 28 HIS B O 1
ATOM 1695 N N . VAL B 1 10 ? -33.122 32.250 -5.222 1.00 38.92 29 VAL B N 1
ATOM 1696 C CA . VAL B 1 10 ? -33.220 33.642 -4.818 1.00 41.73 29 VAL B CA 1
ATOM 1697 C C . VAL B 1 10 ? -33.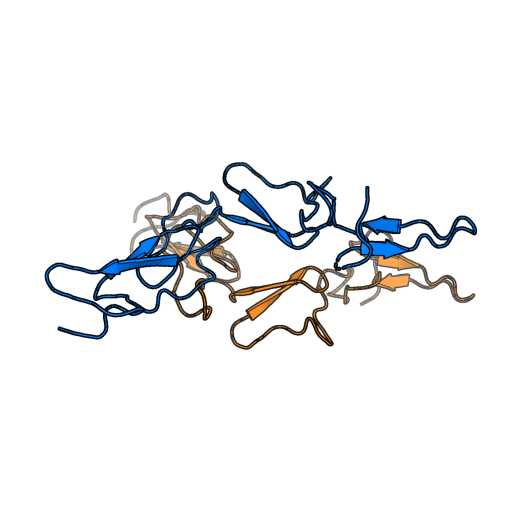711 33.650 -3.380 1.00 43.07 29 VAL B C 1
ATOM 1698 O O . VAL B 1 10 ? -34.670 32.948 -3.041 1.00 44.50 29 VAL B O 1
ATOM 1711 N N . CYS B 1 11 ? -33.065 34.449 -2.542 1.00 42.39 30 CYS B N 1
ATOM 1712 C CA . CYS B 1 11 ? -33.393 34.568 -1.131 1.00 44.22 30 CYS B CA 1
ATOM 1713 C C . CYS B 1 11 ? -33.588 36.043 -0.822 1.00 45.81 30 CYS B C 1
ATOM 1714 O O . CYS B 1 11 ? -33.407 36.905 -1.684 1.00 47.83 30 CYS B O 1
ATOM 1721 N N . VAL B 1 12 ? -34.007 36.331 0.405 1.00 51.02 31 VAL B N 1
ATOM 1722 C CA . VAL B 1 12 ? -34.231 37.693 0.861 1.00 56.45 31 VAL B CA 1
ATOM 1723 C C . VAL B 1 12 ? -33.251 37.997 1.981 1.00 56.41 31 VAL B C 1
ATOM 1724 O O . VAL B 1 12 ? -33.042 37.168 2.880 1.00 57.61 31 VAL B O 1
ATOM 1737 N N . ALA B 1 13 ? -32.604 39.156 1.877 1.00 60.48 32 ALA B N 1
ATOM 1738 C CA . ALA B 1 13 ? -31.757 39.627 2.949 1.00 67.34 32 ALA B CA 1
ATOM 1739 C C . ALA B 1 13 ? -32.672 39.957 4.111 1.00 69.09 32 ALA B C 1
ATOM 1740 O O . ALA B 1 13 ? -33.708 40.617 3.977 1.00 70.00 32 ALA B O 1
ATOM 1747 N N . SER B 1 14 ? -32.232 39.524 5.258 1.00 74.00 33 SER B N 1
ATOM 1748 C CA . SER B 1 14 ? -32.890 39.708 6.517 1.00 82.78 33 SER B CA 1
ATOM 1749 C C . SER B 1 14 ? -32.283 40.926 7.218 1.00 82.38 33 SER B C 1
ATOM 1750 O O . SER B 1 14 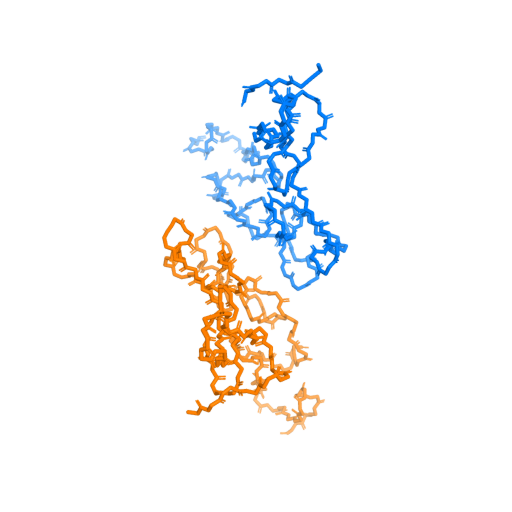? -32.726 41.336 8.303 1.00 87.22 33 SER B O 1
ATOM 1758 N N . SER B 1 15 ? -31.298 41.584 6.534 1.00 79.09 34 SER B N 1
ATOM 1759 C CA . SER B 1 15 ? -30.849 42.939 6.894 1.00 80.60 34 SER B CA 1
ATOM 1760 C C . SER B 1 15 ? -32.103 43.797 6.807 1.00 77.36 34 SER B C 1
ATOM 1761 O O . SER B 1 15 ? -33.061 43.356 6.153 1.00 81.13 34 SER B O 1
ATOM 1769 N N . PRO B 1 16 ? -32.137 45.044 7.309 1.00 80.37 35 PRO B N 1
ATOM 1770 C CA . PRO B 1 16 ? -33.418 45.780 7.239 1.00 79.65 35 PRO B CA 1
ATOM 1771 C C . PRO B 1 16 ? -33.815 46.188 5.825 1.00 74.27 35 PRO B C 1
ATOM 1772 O O . PRO B 1 16 ? -35.012 46.380 5.559 1.00 66.16 35 PRO B O 1
ATOM 1783 N N . SER B 1 17 ? -32.852 46.297 4.907 1.00 76.16 36 SER B N 1
ATOM 1784 C CA . SER B 1 17 ? -33.175 46.586 3.516 1.00 75.57 36 SER B CA 1
ATOM 1785 C C . SER B 1 17 ? -33.990 45.460 2.896 1.00 67.40 36 SER B C 1
ATOM 1786 O O . SER B 1 17 ? -34.783 45.703 1.981 1.00 61.55 36 SER B O 1
ATOM 1794 N N . ALA B 1 18 ? -33.808 44.229 3.376 1.00 66.13 37 ALA B N 1
ATOM 1795 C CA . ALA B 1 18 ? -34.606 43.082 2.940 1.00 70.38 37 ALA B CA 1
ATOM 1796 C C . ALA B 1 18 ? -34.709 43.007 1.419 1.00 60.22 37 ALA B C 1
ATOM 1797 O O . ALA B 1 18 ? -35.773 42.731 0.863 1.00 56.05 37 ALA B O 1
ATOM 1804 N N . GLU B 1 19 ? -33.597 43.251 0.735 1.00 60.76 38 GLU B N 1
ATOM 1805 C CA . GLU B 1 19 ? -33.599 43.178 -0.716 1.00 63.16 38 GLU B CA 1
ATOM 1806 C C . GLU B 1 19 ? -33.243 41.761 -1.156 1.00 57.02 38 GLU B C 1
ATOM 1807 O O . GLU B 1 19 ? -32.745 40.945 -0.377 1.00 55.44 38 GLU B O 1
ATOM 1819 N N . LEU B 1 20 ? -33.485 41.478 -2.429 1.00 52.95 39 LEU B N 1
ATOM 1820 C CA . LEU B 1 20 ? -33.291 40.135 -2.947 1.00 50.79 39 LEU B CA 1
ATOM 1821 C C . LEU B 1 20 ? -31.809 39.880 -3.191 1.00 47.18 39 LEU B C 1
ATOM 1822 O O . LEU B 1 20 ? -31.077 40.766 -3.641 1.00 45.33 39 LEU B O 1
ATOM 1838 N N . GLN B 1 21 ? -31.371 38.660 -2.883 1.00 43.13 40 GLN B N 1
ATOM 1839 C CA . GLN B 1 21 ? -29.999 38.233 -3.119 1.00 41.16 40 GLN B CA 1
ATOM 1840 C C . GLN B 1 21 ? -30.000 36.734 -3.378 1.00 38.81 40 GLN B C 1
ATOM 1841 O O . GLN B 1 21 ? -30.933 36.021 -2.999 1.00 39.42 40 GLN B O 1
ATOM 1855 N N . CYS B 1 22 ? -28.936 36.259 -4.018 1.00 35.67 41 CYS B N 1
ATOM 1856 C CA . CYS B 1 22 ? -28.770 34.826 -4.208 1.00 37.67 41 CYS B CA 1
ATOM 1857 C C . CYS B 1 22 ? -28.668 34.122 -2.860 1.00 36.08 41 CYS B C 1
ATOM 1858 O O . CYS B 1 22 ? -28.073 34.638 -1.910 1.00 37.14 41 CYS B O 1
ATOM 1865 N N . CYS B 1 23 ? -29.284 32.947 -2.771 1.00 37.88 42 CYS B N 1
ATOM 1866 C CA . CYS B 1 23 ? -29.108 32.096 -1.605 1.00 38.75 42 CYS B CA 1
ATOM 1867 C C . CYS B 1 23 ? -27.668 31.587 -1.543 1.00 41.13 42 CYS B C 1
ATOM 1868 O O . CYS B 1 23 ? -26.938 31.575 -2.539 1.00 34.61 42 CYS B O 1
ATOM 1875 N N . ALA B 1 24 ? -27.258 31.170 -0.346 1.00 35.37 43 ALA B N 1
ATOM 1876 C CA . ALA B 1 24 ? -25.875 30.765 -0.130 1.00 39.54 43 ALA B CA 1
ATOM 1877 C C . ALA B 1 24 ? -25.482 29.673 -1.114 1.00 33.53 43 ALA B C 1
ATOM 1878 O O . ALA B 1 24 ? -26.201 28.683 -1.280 1.00 38.92 43 ALA B O 1
ATOM 1885 N N . GLY B 1 25 ? -24.338 29.860 -1.771 1.00 33.26 44 GLY B N 1
ATOM 1886 C CA . GLY B 1 25 ? -23.810 28.890 -2.705 1.00 36.62 44 GLY B CA 1
ATOM 1887 C C . GLY B 1 25 ? -24.117 29.149 -4.165 1.00 35.48 44 GLY B C 1
ATOM 1888 O O . GLY B 1 25 ? -23.677 28.368 -5.017 1.00 35.22 44 GLY B O 1
ATOM 1892 N N . TRP B 1 26 ? -24.858 30.207 -4.484 1.00 34.20 45 TRP B N 1
ATOM 1893 C CA . TRP B 1 26 ? -25.288 30.470 -5.848 1.00 33.04 45 TRP B CA 1
ATOM 1894 C C . TRP B 1 26 ? -24.932 31.893 -6.247 1.00 33.53 45 TRP B C 1
ATOM 1895 O O . TRP B 1 26 ? -24.883 32.797 -5.410 1.00 34.38 45 TRP B O 1
ATOM 1916 N N . ARG B 1 27 ? -24.700 32.081 -7.543 1.00 32.50 46 ARG B N 1
ATOM 1917 C CA . ARG B 1 27 ? -24.447 33.388 -8.129 1.00 35.51 46 ARG B CA 1
ATOM 1918 C C . ARG B 1 27 ? -25.500 33.681 -9.188 1.00 34.15 46 ARG B C 1
ATOM 1919 O O . ARG B 1 27 ? -26.102 32.772 -9.767 1.00 31.06 46 ARG B O 1
ATOM 1940 N N . GLN B 1 28 ? -25.703 34.971 -9.439 1.00 34.04 47 GLN B N 1
ATOM 1941 C CA . GLN B 1 28 ? -26.747 35.417 -10.347 1.00 34.93 47 GLN B CA 1
ATOM 1942 C C . GLN B 1 28 ? -26.353 35.253 -11.807 1.00 34.31 47 GLN B C 1
ATOM 1943 O O . GLN B 1 28 ? -25.234 35.581 -12.210 1.00 32.68 47 GLN B O 1
ATOM 1957 N N . LYS B 1 29 ? -27.302 34.757 -12.599 1.00 33.87 48 LYS B N 1
ATOM 1958 C CA . LYS B 1 29 ? -27.278 34.854 -14.051 1.00 42.06 48 LYS B CA 1
ATOM 1959 C C . LYS B 1 29 ? -28.619 35.419 -14.486 1.00 41.33 48 LYS B C 1
ATOM 1960 O O . LYS B 1 29 ? -29.662 34.809 -14.227 1.00 36.76 48 LYS B O 1
ATOM 1979 N N . ASP B 1 30 ? -28.592 36.575 -15.138 1.00 46.09 49 ASP B N 1
ATOM 1980 C CA . ASP B 1 30 ? -29.810 37.258 -15.553 1.00 47.60 49 ASP B CA 1
ATOM 1981 C C . ASP B 1 30 ? -30.741 37.508 -14.371 1.00 44.86 49 ASP B C 1
ATOM 1982 O O . ASP B 1 30 ? -30.399 38.267 -13.458 1.00 43.22 49 ASP B O 1
ATOM 1991 N N . GLN B 1 31 ? -31.905 36.861 -14.361 1.00 46.18 50 GLN B N 1
ATOM 1992 C CA . GLN B 1 31 ? -32.888 37.075 -13.308 1.00 48.75 50 GLN B CA 1
ATOM 1993 C C . GLN B 1 31 ? -32.876 36.024 -12.206 1.00 43.91 50 GLN B C 1
ATOM 1994 O O . GLN B 1 31 ? -33.654 36.147 -11.254 1.00 41.09 50 GLN B O 1
ATOM 2008 N N . GLU B 1 32 ? -32.040 34.997 -12.298 1.00 41.61 51 GLU B N 1
ATOM 2009 C CA . GLU B 1 32 ? -32.006 33.974 -11.264 1.00 43.39 51 GLU B CA 1
ATOM 2010 C C . GLU B 1 32 ? -30.558 33.686 -10.877 1.00 36.39 51 GLU B C 1
ATOM 2011 O O . GLU B 1 32 ? -29.613 34.230 -11.454 1.00 40.11 51 GLU B O 1
ATOM 2023 N N . CYS B 1 33 ? -30.397 32.811 -9.885 1.00 37.30 52 CYS B N 1
ATOM 2024 C CA . CYS B 1 33 ? -29.111 32.479 -9.271 1.00 34.53 52 CYS B CA 1
ATOM 2025 C C . CYS B 1 33 ? -28.855 31.008 -9.580 1.00 34.39 52 CYS B C 1
ATOM 2026 O O . CYS B 1 33 ? -29.034 30.141 -8.722 1.00 33.38 52 CYS B O 1
ATOM 2033 N N . THR B 1 34 ? -28.456 30.727 -10.822 1.00 34.00 53 THR B N 1
ATOM 2034 C CA . THR B 1 34 ? -28.274 29.358 -11.282 1.00 35.65 53 THR B CA 1
ATOM 2035 C C . THR B 1 34 ? -26.818 28.991 -11.545 1.00 35.19 53 THR B C 1
ATOM 2036 O O . THR B 1 34 ? -26.552 27.922 -12.099 1.00 34.11 53 THR B O 1
ATOM 2047 N N . ILE B 1 35 ? -25.864 29.839 -11.160 1.00 35.62 54 ILE B N 1
ATOM 2048 C CA . ILE B 1 35 ? -24.448 29.518 -11.254 1.00 35.96 54 ILE B CA 1
ATOM 2049 C C . ILE B 1 35 ? -24.001 28.974 -9.882 1.00 32.89 54 ILE B C 1
ATOM 2050 O O . ILE B 1 35 ? -23.958 29.751 -8.921 1.00 34.79 54 ILE B O 1
ATOM 2066 N N . PRO B 1 36 ? -23.677 27.691 -9.775 1.00 35.10 55 PRO B N 1
ATOM 2067 C CA . PRO B 1 36 ? -23.162 27.181 -8.495 1.00 33.99 55 PRO B CA 1
ATOM 2068 C C . PRO B 1 36 ? -21.780 27.729 -8.187 1.00 33.63 55 PRO B C 1
ATOM 2069 O O . PRO B 1 36 ? -21.027 28.148 -9.067 1.00 34.61 55 PRO B O 1
ATOM 2080 N N . ILE B 1 37 ? -21.448 27.710 -6.901 1.00 34.39 56 ILE B N 1
ATOM 2081 C CA . ILE B 1 37 ? -20.180 28.227 -6.406 1.00 33.36 56 ILE B CA 1
ATOM 2082 C C . ILE B 1 37 ? -19.350 27.063 -5.882 1.00 32.45 56 ILE B C 1
ATOM 2083 O O . ILE B 1 37 ? -19.804 26.306 -5.016 1.00 32.42 56 ILE B O 1
ATOM 2099 N N . CYS B 1 38 ? -18.123 26.942 -6.380 1.00 32.58 57 CYS B N 1
ATOM 2100 C CA . CYS B 1 38 ? -17.152 25.985 -5.857 1.00 36.71 57 CYS B CA 1
ATOM 2101 C C . CYS B 1 38 ? -15.882 26.758 -5.522 1.00 34.45 57 CYS B C 1
ATOM 2102 O O . CYS B 1 38 ? -15.157 27.185 -6.428 1.00 35.38 57 CYS B O 1
ATOM 2109 N N . GLU B 1 39 ? -15.617 26.949 -4.229 1.00 39.79 58 GLU B N 1
ATOM 2110 C CA . GLU B 1 39 ? -14.529 27.811 -3.779 1.00 44.88 58 GLU B CA 1
ATOM 2111 C C . GLU B 1 39 ? -13.848 27.190 -2.564 1.00 44.27 58 GLU B C 1
ATOM 2112 O O . GLU B 1 39 ? -14.282 26.162 -2.035 1.00 41.37 58 GLU B O 1
ATOM 2124 N N . GLY B 1 40 ? -12.797 27.860 -2.093 1.00 51.01 59 GLY B N 1
ATOM 2125 C CA . GLY B 1 40 ? -12.066 27.436 -0.923 1.00 52.94 59 GLY B CA 1
ATOM 2126 C C . GLY B 1 40 ? -11.556 26.020 -1.087 1.00 48.37 59 GLY B C 1
ATOM 2127 O O . GLY B 1 40 ? -10.953 25.680 -2.110 1.00 51.81 59 GLY B O 1
ATOM 2131 N N . PRO B 1 41 ? -11.798 25.154 -0.098 1.00 43.85 60 PRO B N 1
ATOM 2132 C CA . PRO B 1 41 ? -11.306 23.772 -0.218 1.00 50.16 60 PRO B CA 1
ATOM 2133 C C . PRO B 1 41 ? -12.039 22.958 -1.275 1.00 50.54 60 PRO B C 1
ATOM 2134 O O . PRO B 1 41 ? -11.540 21.892 -1.659 1.00 50.73 60 PRO B O 1
ATOM 2145 N N . ASP B 1 42 ? -13.183 23.432 -1.773 1.00 48.60 61 ASP B N 1
ATOM 2146 C CA . ASP B 1 42 ? -13.931 22.731 -2.808 1.00 47.62 61 ASP B CA 1
ATOM 2147 C C . ASP B 1 42 ? -13.756 23.347 -4.188 1.00 44.34 61 ASP B C 1
ATOM 2148 O O . ASP B 1 42 ? -14.570 23.086 -5.080 1.00 46.91 61 ASP B O 1
ATOM 2157 N N . ALA B 1 43 ? -12.712 24.144 -4.391 1.00 44.58 62 ALA B N 1
ATOM 2158 C CA . ALA B 1 43 ? -12.494 24.722 -5.707 1.00 47.30 62 ALA B CA 1
ATOM 2159 C C . ALA B 1 43 ? -12.239 23.608 -6.714 1.00 44.77 62 ALA B C 1
ATOM 2160 O O . ALA B 1 43 ? -11.653 22.572 -6.390 1.00 46.70 62 ALA B O 1
ATOM 2166 N N . CYS B 1 44 ? -12.664 23.833 -7.953 1.00 40.57 63 CYS B N 1
ATOM 2167 C CA . CYS B 1 44 ? -12.596 22.791 -8.969 1.00 42.58 63 CYS B CA 1
ATOM 2168 C C . CYS B 1 44 ? -11.194 22.721 -9.559 1.00 44.37 63 CYS B C 1
ATOM 2169 O O . CYS B 1 44 ? -10.556 23.748 -9.803 1.00 45.43 63 CYS B O 1
ATOM 2176 N N . GLN B 1 45 ? -10.712 21.500 -9.791 1.00 45.63 64 GLN B N 1
ATOM 2177 C CA . GLN B 1 45 ? -9.374 21.324 -10.341 1.00 44.46 64 GLN B CA 1
ATOM 2178 C C . GLN B 1 45 ? -9.356 21.696 -11.827 1.00 43.33 64 GLN B C 1
ATOM 2179 O O . GLN B 1 45 ? -10.366 22.117 -12.391 1.00 39.02 64 GLN B O 1
ATOM 2193 N N . LYS B 1 46 ? -8.206 21.547 -12.488 1.00 43.21 65 LYS B N 1
ATOM 2194 C CA . LYS B 1 46 ? -8.165 21.775 -13.928 1.00 44.91 65 LYS B CA 1
ATOM 2195 C C . LYS B 1 46 ? -8.962 20.708 -14.652 1.00 44.04 65 LYS B C 1
ATOM 2196 O O . LYS B 1 46 ? -8.955 19.530 -14.277 1.00 39.00 65 LYS B O 1
ATOM 2215 N N . ASP B 1 47 ? -9.638 21.144 -15.705 1.00 36.93 66 ASP B N 1
ATOM 2216 C CA . ASP B 1 47 ? -10.518 20.320 -16.517 1.00 39.61 66 ASP B CA 1
ATOM 2217 C C . ASP B 1 47 ? -11.745 19.849 -15.746 1.00 34.56 66 ASP B C 1
ATOM 2218 O O . ASP B 1 47 ? -12.422 18.915 -16.179 1.00 31.94 66 ASP B O 1
ATOM 2227 N N . GLU B 1 48 ? -12.060 20.490 -14.621 1.00 34.45 67 GLU B N 1
ATOM 2228 C CA . GLU B 1 48 ? -13.313 20.284 -13.908 1.00 36.32 67 GLU B CA 1
ATOM 2229 C C . GLU B 1 48 ? -14.188 21.530 -13.995 1.00 35.79 67 GLU B C 1
ATOM 2230 O O . GLU B 1 48 ? -13.704 22.638 -14.237 1.00 36.45 67 GLU B O 1
ATOM 2242 N N . VAL B 1 49 ? -15.496 21.339 -13.801 1.00 29.88 68 VAL B N 1
ATOM 2243 C CA . VAL B 1 49 ? -16.443 22.444 -13.704 1.00 31.75 68 VAL B CA 1
ATOM 2244 C C . VAL B 1 49 ? -17.310 22.265 -12.463 1.00 29.79 68 VAL B C 1
ATOM 2245 O O . VAL B 1 49 ? -17.545 21.145 -11.998 1.00 30.46 68 VAL B O 1
ATOM 2258 N N . CYS B 1 50 ? -17.780 23.389 -11.922 1.00 30.92 69 CYS B N 1
ATOM 2259 C CA . CYS B 1 50 ? -18.718 23.381 -10.805 1.00 29.75 69 CYS B CA 1
ATOM 2260 C C . CYS B 1 50 ? -20.133 23.118 -11.314 1.00 29.21 69 CYS B C 1
ATOM 2261 O O . CYS B 1 50 ? -20.622 23.819 -12.205 1.00 31.54 69 CYS B O 1
ATOM 2268 N N . VAL B 1 51 ? -20.780 22.094 -10.756 1.00 31.22 70 VAL B N 1
ATOM 2269 C CA . VAL B 1 51 ? -22.130 21.717 -11.148 1.00 31.69 70 VAL B CA 1
ATOM 2270 C C . VAL B 1 51 ? -23.151 21.978 -10.042 1.00 32.76 70 VAL B C 1
ATOM 2271 O O . VAL B 1 51 ? -24.331 22.188 -10.344 1.00 37.58 70 VAL B O 1
ATOM 2284 N N . LYS B 1 52 ? -22.738 21.952 -8.782 1.00 34.70 71 LYS B N 1
ATOM 2285 C CA . LYS B 1 52 ? -23.598 22.165 -7.627 1.00 34.93 71 LYS B CA 1
ATOM 2286 C C . LYS B 1 52 ? -22.759 22.860 -6.568 1.00 34.81 71 LYS B C 1
ATOM 2287 O O . LYS B 1 52 ? -21.525 22.779 -6.606 1.00 32.83 71 LYS B O 1
ATOM 2306 N N . PRO B 1 53 ? -23.383 23.572 -5.629 1.00 34.37 72 PRO B N 1
ATOM 2307 C CA . PRO B 1 53 ? -22.571 24.303 -4.644 1.00 35.18 72 PRO B CA 1
ATOM 2308 C C . PRO B 1 53 ? -21.586 23.339 -3.998 1.00 37.14 72 PRO B C 1
ATOM 2309 O O . PRO B 1 53 ? -21.977 22.340 -3.392 1.00 37.54 72 PRO B O 1
ATOM 2320 N N . GLY B 1 54 ? -20.296 23.639 -4.147 1.00 34.54 73 GLY B N 1
ATOM 2321 C CA . GLY B 1 54 ? -19.249 22.817 -3.566 1.00 41.43 73 GLY B CA 1
ATOM 2322 C C . GLY B 1 54 ? -19.025 21.457 -4.190 1.00 38.50 73 GLY B C 1
ATOM 2323 O O . GLY B 1 54 ? -18.386 20.603 -3.565 1.00 39.09 73 GLY B O 1
ATOM 2327 N N . LEU B 1 55 ? -19.518 21.222 -5.403 1.00 34.62 74 LEU B N 1
ATOM 2328 C CA . LEU B 1 55 ? -19.335 19.938 -6.069 1.00 35.44 74 LEU B CA 1
ATOM 2329 C C . LEU B 1 55 ? -18.871 20.154 -7.501 1.00 34.62 74 LEU B C 1
ATOM 2330 O O . LEU B 1 55 ? -19.526 20.863 -8.272 1.00 30.36 74 LEU B O 1
ATOM 2346 N N . CYS B 1 56 ? -17.752 19.525 -7.854 1.00 32.34 75 CYS B N 1
ATOM 2347 C CA . CYS B 1 56 ? -17.172 19.608 -9.186 1.00 29.98 75 CYS B CA 1
ATOM 2348 C C . CYS B 1 56 ? -17.255 18.280 -9.931 1.00 33.03 75 CYS B C 1
ATOM 2349 O O . CYS B 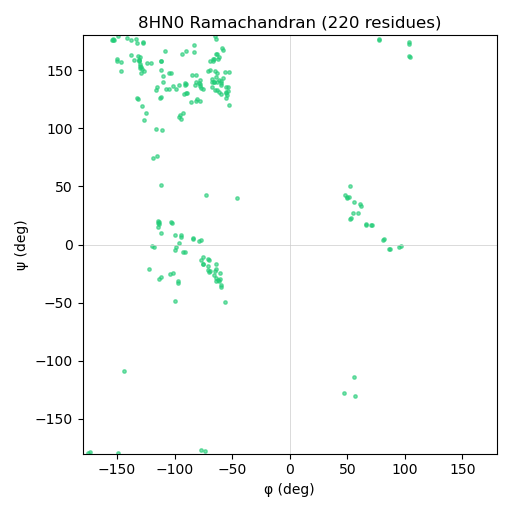1 56 ? -17.257 17.203 -9.328 1.00 32.11 75 CYS B O 1
ATOM 2356 N N . ARG B 1 57 ? -17.349 18.372 -11.257 1.00 31.33 76 ARG B N 1
ATOM 2357 C CA . ARG B 1 57 ? -17.298 17.213 -12.138 1.00 32.71 76 ARG B CA 1
ATOM 2358 C C . ARG B 1 57 ? -16.431 17.558 -13.341 1.00 30.83 76 ARG B C 1
ATOM 2359 O O . ARG B 1 57 ? -16.167 18.731 -13.615 1.00 29.13 76 ARG B O 1
ATOM 2380 N N . CYS B 1 58 ? -15.990 16.521 -14.059 1.00 27.61 77 CYS B N 1
ATOM 2381 C CA . CYS B 1 58 ? -15.220 16.727 -15.278 1.00 28.51 77 CYS B CA 1
ATOM 2382 C C . CYS B 1 58 ? -15.967 17.665 -16.221 1.00 29.96 77 CYS B C 1
ATOM 2383 O O . CYS B 1 58 ? -17.200 17.692 -16.258 1.00 25.07 77 CYS B O 1
ATOM 2390 N N . LYS B 1 59 ? -15.204 18.431 -17.001 1.00 27.42 78 LYS B N 1
ATOM 2391 C CA . LYS B 1 59 ? -15.792 19.409 -17.898 1.00 29.94 78 LYS B CA 1
ATOM 2392 C C . LYS B 1 59 ? -16.680 18.725 -18.934 1.00 30.65 78 LYS B C 1
ATOM 2393 O O . LYS B 1 59 ? -16.537 17.528 -19.203 1.00 28.67 78 LYS B O 1
ATOM 2412 N N . PRO B 1 60 ? -17.596 19.478 -19.542 1.00 27.64 79 PRO B N 1
ATOM 2413 C CA . PRO B 1 60 ? -18.576 18.859 -20.445 1.00 30.31 79 PRO B CA 1
ATOM 2414 C C . PRO B 1 60 ? -17.899 18.059 -21.552 1.00 27.17 79 PRO B C 1
ATOM 2415 O O . PRO B 1 60 ? -16.926 18.504 -22.162 1.00 29.41 79 PRO B O 1
ATOM 2426 N N . GLY B 1 61 ? -18.427 16.863 -21.813 1.00 27.73 80 GLY B N 1
ATOM 2427 C CA . GLY B 1 61 ? -17.882 15.994 -22.836 1.00 28.95 80 GLY B CA 1
ATOM 2428 C C . GLY B 1 61 ? -16.673 15.175 -22.442 1.00 28.36 80 GLY B C 1
ATOM 2429 O O . GLY B 1 61 ? -16.114 14.482 -23.302 1.00 29.57 80 GLY B O 1
ATOM 2433 N N . PHE B 1 62 ? -16.240 15.231 -21.189 1.00 25.96 81 PHE B N 1
ATOM 2434 C CA . PHE B 1 62 ? -15.079 14.477 -20.748 1.00 27.18 81 PHE B CA 1
ATOM 2435 C C . PHE B 1 62 ? -15.408 13.724 -19.468 1.00 28.59 81 PHE B C 1
ATOM 2436 O O . PHE B 1 62 ? -16.323 14.083 -18.723 1.00 26.66 81 PHE B O 1
ATOM 2453 N N . PHE B 1 63 ? -14.630 12.677 -19.216 1.00 25.09 82 PHE B N 1
ATOM 2454 C CA . PHE B 1 63 ? -14.789 11.861 -18.023 1.00 26.88 82 PHE B CA 1
ATOM 2455 C C . PHE B 1 63 ? -13.447 11.222 -17.703 1.00 27.03 82 PHE B C 1
ATOM 2456 O O . PHE B 1 63 ? -12.470 11.377 -18.443 1.00 28.48 82 PHE B O 1
ATOM 2473 N N . GLY B 1 64 ? -13.405 10.495 -16.593 1.00 24.66 83 GLY B N 1
ATOM 2474 C CA . GLY B 1 64 ? -12.234 9.739 -16.206 1.00 28.58 83 GLY B CA 1
ATOM 2475 C C . GLY B 1 64 ? -11.451 10.405 -15.084 1.00 28.66 83 GLY B C 1
ATOM 2476 O O . GLY B 1 64 ? -11.729 11.528 -14.659 1.00 26.96 83 GLY B O 1
ATOM 2480 N N . ALA B 1 65 ? -10.436 9.680 -14.611 1.00 30.52 84 ALA B N 1
ATOM 2481 C CA . ALA B 1 65 ? -9.732 10.083 -13.397 1.00 31.05 84 ALA B CA 1
ATOM 2482 C C . ALA B 1 65 ? -9.048 11.434 -13.555 1.00 32.75 84 ALA B C 1
ATOM 2483 O O . ALA B 1 65 ? -8.893 12.170 -12.575 1.00 34.41 84 ALA B O 1
ATOM 2490 N N . HIS B 1 66 ? -8.614 11.771 -14.766 1.00 34.18 85 HIS B N 1
ATOM 2491 C CA . HIS B 1 66 ? -7.999 13.060 -15.046 1.00 35.17 85 HIS B CA 1
ATOM 2492 C C . HIS B 1 66 ? -8.848 13.904 -15.987 1.00 31.66 85 HIS B C 1
ATOM 2493 O O . HIS B 1 66 ? -8.348 14.867 -16.578 1.00 30.33 85 HIS B O 1
ATOM 2507 N N . CYS B 1 67 ? -10.130 13.567 -16.123 1.00 31.73 86 CYS B N 1
ATOM 2508 C CA . CYS B 1 67 ? -11.061 14.332 -16.948 1.00 31.75 86 CYS B CA 1
ATOM 2509 C C . CYS B 1 67 ? -10.478 14.585 -18.332 1.00 31.72 86 CYS B C 1
ATOM 2510 O O . CYS B 1 67 ? -10.606 15.675 -18.895 1.00 32.49 86 CYS B O 1
ATOM 2517 N N . SER B 1 68 ? -9.810 13.568 -18.875 1.00 28.73 87 SER B N 1
ATOM 2518 C CA . SER B 1 68 ? -9.183 13.676 -20.181 1.00 30.19 87 SER B CA 1
ATOM 2519 C C . SER B 1 68 ? -9.704 12.678 -21.205 1.00 32.70 87 SER B C 1
ATOM 2520 O O . SER B 1 68 ? -9.260 12.719 -22.358 1.00 32.37 87 SER B O 1
ATOM 2528 N N . SER B 1 69 ? -10.633 11.798 -20.836 1.00 30.47 88 SER B N 1
ATOM 2529 C CA . SER B 1 69 ? -11.251 10.893 -21.797 1.00 26.68 88 SER B CA 1
ATOM 2530 C C . SER B 1 69 ? -12.485 11.553 -22.396 1.00 29.72 88 SER B C 1
ATOM 2531 O O . SER B 1 69 ? -13.342 12.067 -21.671 1.00 30.11 88 SER B O 1
ATOM 2539 N N . ARG B 1 70 ? -12.568 11.521 -23.722 1.00 25.93 89 ARG B N 1
ATOM 2540 C CA . ARG B 1 70 ? -13.707 12.075 -24.437 1.00 29.67 89 ARG B CA 1
ATOM 2541 C C . ARG B 1 70 ? -14.909 11.151 -24.309 1.00 27.01 89 ARG B C 1
ATOM 2542 O O . ARG B 1 70 ? -14.793 9.937 -24.490 1.00 23.89 89 ARG B O 1
ATOM 2563 N N . CYS B 1 71 ? -16.064 11.729 -24.004 1.00 28.84 90 CYS B N 1
ATOM 2564 C CA . CYS B 1 71 ? -17.285 10.945 -23.931 1.00 26.21 90 CYS B CA 1
ATOM 2565 C C . CYS B 1 71 ? -17.564 10.291 -25.284 1.00 27.17 90 CYS B C 1
ATOM 2566 O O . CYS B 1 71 ? -17.380 10.924 -26.331 1.00 28.64 90 CYS B O 1
ATOM 2573 N N . PRO B 1 72 ? -18.029 9.044 -25.307 1.00 25.39 91 PRO B N 1
ATOM 2574 C CA . PRO B 1 72 ? -18.552 8.487 -26.558 1.00 28.51 91 PRO B CA 1
ATOM 2575 C C . PRO B 1 72 ? -19.791 9.242 -27.019 1.00 27.26 91 PRO B C 1
ATOM 2576 O O . PRO B 1 72 ? -20.436 9.968 -26.260 1.00 26.68 91 PRO B O 1
ATOM 2587 N N . GLY B 1 73 ? -20.130 9.039 -28.294 1.00 31.43 92 GLY B N 1
ATOM 2588 C CA . GLY B 1 73 ? -21.063 9.916 -28.982 1.00 26.55 92 GLY B CA 1
ATOM 2589 C C . GLY B 1 73 ? -22.474 9.914 -28.433 1.00 29.48 92 GLY B C 1
ATOM 2590 O O . GLY B 1 73 ? -23.220 10.872 -28.665 1.00 28.25 92 GLY B O 1
ATOM 2594 N N . GLN B 1 74 ? -22.867 8.869 -27.715 1.00 28.95 93 GLN B N 1
ATOM 2595 C CA . GLN B 1 74 ? -24.226 8.827 -27.192 1.00 28.45 93 GLN B CA 1
ATOM 2596 C C . GLN B 1 74 ? -24.430 9.705 -25.966 1.00 26.94 93 GLN B C 1
ATOM 2597 O O . GLN B 1 74 ? -25.528 9.686 -25.401 1.00 29.39 93 GLN B O 1
ATOM 2611 N N . TYR B 1 75 ? -23.419 10.462 -25.540 1.00 27.67 94 TYR B N 1
ATOM 2612 C CA . TYR B 1 75 ? -23.532 11.294 -24.353 1.00 27.45 94 TYR B CA 1
ATOM 2613 C C . TYR B 1 75 ? -23.030 12.710 -24.605 1.00 24.13 94 TYR B C 1
ATOM 2614 O O . TYR B 1 75 ? -22.289 12.979 -25.551 1.00 25.15 94 TYR B O 1
ATOM 2632 N N . TRP B 1 76 ? -23.435 13.612 -23.714 1.00 26.48 95 TRP B N 1
ATOM 2633 C CA . TRP B 1 76 ? -22.860 14.946 -23.628 1.00 27.23 95 TRP B CA 1
ATOM 2634 C C . TRP B 1 76 ? -22.929 15.413 -22.178 1.00 31.23 95 TRP B C 1
ATOM 2635 O O . TRP B 1 76 ? -23.384 14.688 -21.284 1.00 27.86 95 TRP B O 1
ATOM 2656 N N . GLY B 1 77 ? -22.449 16.634 -21.952 1.00 28.61 96 GLY B N 1
ATOM 2657 C CA . GLY B 1 77 ? -22.434 17.232 -20.640 1.00 28.95 96 GLY B CA 1
ATOM 2658 C C . GLY B 1 77 ? -21.327 16.697 -19.759 1.00 29.82 96 GLY B C 1
ATOM 2659 O O . GLY B 1 77 ? -20.569 15.799 -20.143 1.00 27.90 96 GLY B O 1
ATOM 2663 N N . PRO B 1 78 ? -21.214 17.248 -18.552 1.00 30.55 97 PRO B N 1
ATOM 2664 C CA . PRO B 1 78 ? -20.1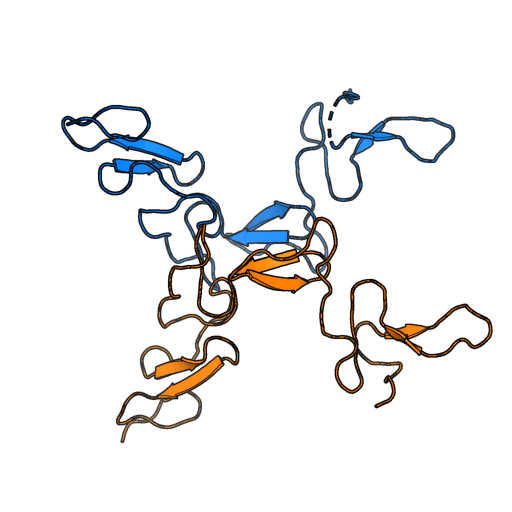09 16.855 -17.669 1.00 28.19 97 PRO B CA 1
ATOM 2665 C C . PRO B 1 78 ? -20.215 15.398 -17.243 1.00 29.34 97 PRO B C 1
ATOM 2666 O O . PRO B 1 78 ? -21.302 14.888 -16.954 1.00 32.40 97 PRO B O 1
ATOM 2677 N N . ASP B 1 79 ? -19.062 14.730 -17.203 1.00 29.00 98 ASP B N 1
ATOM 2678 C CA . ASP B 1 79 ? -18.963 13.299 -16.905 1.00 30.06 98 ASP B CA 1
ATOM 2679 C C . ASP B 1 79 ? -19.865 12.451 -17.801 1.00 28.36 98 ASP B C 1
ATOM 2680 O O . ASP B 1 79 ? -20.201 11.311 -17.460 1.00 31.14 98 ASP B O 1
ATOM 2689 N N . CYS B 1 80 ? -20.232 12.963 -18.972 1.00 26.02 99 CYS B N 1
ATOM 2690 C CA . CYS B 1 80 ? -21.113 12.245 -19.885 1.00 26.85 99 CYS B CA 1
ATOM 2691 C C . CYS B 1 80 ? -22.478 11.993 -19.249 1.00 26.61 99 CYS B C 1
ATOM 2692 O O . CYS B 1 80 ? -23.123 10.978 -19.528 1.00 26.46 99 CYS B O 1
ATOM 2699 N N . ARG B 1 81 ? -22.942 12.914 -18.401 1.00 26.85 100 ARG B N 1
ATOM 2700 C CA . ARG B 1 81 ? -24.158 12.670 -17.634 1.00 29.10 100 ARG B CA 1
ATOM 2701 C C . ARG B 1 81 ? -25.423 12.795 -18.473 1.00 28.02 100 ARG B C 1
ATOM 2702 O O . ARG B 1 81 ? -26.479 12.320 -18.043 1.00 31.13 100 ARG B O 1
ATOM 2723 N N . GLU B 1 82 ? -25.348 13.419 -19.646 1.00 28.23 101 GLU B N 1
ATOM 2724 C CA . GLU B 1 82 ? -26.516 13.638 -20.487 1.00 29.62 101 GLU B CA 1
ATOM 2725 C C . GLU B 1 82 ? -26.538 12.690 -21.682 1.00 30.16 101 GLU B C 1
ATOM 2726 O O . GLU B 1 82 ? -25.495 12.302 -22.218 1.00 28.67 101 GLU B O 1
ATOM 2738 N N . SER B 1 83 ? -27.750 12.327 -22.098 1.00 28.67 102 SER B N 1
ATOM 2739 C CA . SER B 1 83 ? -27.952 11.458 -23.250 1.00 29.79 102 SER B CA 1
ATOM 2740 C C . SER B 1 83 ? -28.088 12.317 -24.500 1.00 30.89 102 SER B C 1
ATOM 2741 O O . SER B 1 83 ? -28.734 13.369 -24.475 1.00 27.53 102 SER B O 1
ATOM 2749 N N . CYS B 1 84 ? -27.466 11.871 -25.593 1.00 29.33 103 CYS B N 1
ATOM 2750 C CA . CYS B 1 84 ? -27.528 12.599 -26.855 1.00 28.46 103 CYS B CA 1
ATOM 2751 C C . CYS B 1 84 ? -28.636 12.017 -27.722 1.00 29.98 103 CYS B C 1
ATOM 2752 O O . CYS B 1 84 ? -28.489 10.888 -28.216 1.00 33.74 103 CYS B O 1
ATOM 2759 N N . PRO B 1 85 ? -29.747 12.732 -27.942 1.00 34.23 104 PRO B N 1
ATOM 2760 C CA . PRO B 1 85 ? -30.894 12.110 -28.638 1.00 33.56 104 PRO B CA 1
ATOM 2761 C C . PRO B 1 85 ? -30.687 11.844 -30.126 1.00 38.59 104 PRO B C 1
ATOM 2762 O 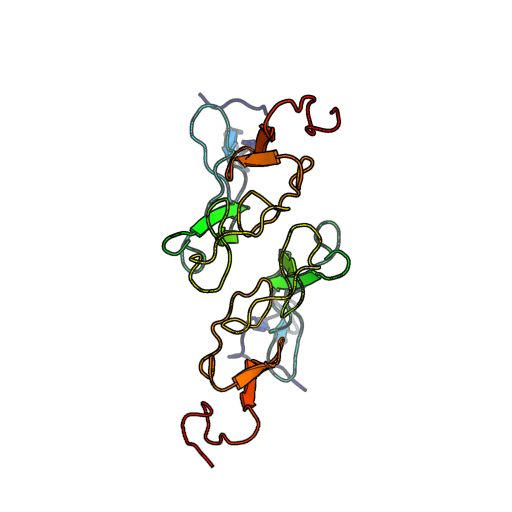O . PRO B 1 85 ? -31.397 10.997 -30.686 1.00 43.87 104 PRO B O 1
ATOM 2773 N N . CYS B 1 86 ? -29.762 12.536 -30.787 1.00 36.16 105 CYS B N 1
ATOM 2774 C CA . CYS B 1 86 ? -29.523 12.346 -32.215 1.00 37.66 105 CYS B CA 1
ATOM 2775 C C . CYS B 1 86 ? -28.457 11.305 -32.537 1.00 39.56 105 CYS B C 1
ATOM 2776 O O . CYS B 1 86 ? -28.272 10.988 -33.716 1.00 39.85 105 CYS B O 1
ATOM 2783 N N . HIS B 1 87 ? -27.765 10.763 -31.543 1.00 35.98 106 HIS B N 1
ATOM 2784 C CA . HIS B 1 87 ? -26.944 9.588 -31.785 1.00 39.51 106 HIS B CA 1
ATOM 2785 C C . HIS B 1 87 ? -27.856 8.462 -32.284 1.00 37.36 106 HIS B C 1
ATOM 2786 O O . HIS B 1 87 ? -28.957 8.285 -31.750 1.00 38.23 106 HIS B O 1
ATOM 2800 N N . PRO B 1 88 ? -27.431 7.671 -33.293 1.00 39.55 107 PRO B N 1
ATOM 2801 C CA . PRO B 1 88 ? -26.130 7.746 -33.972 1.00 43.85 107 PRO B CA 1
ATOM 2802 C C . PRO B 1 88 ? -26.062 8.575 -35.261 1.00 45.03 107 PRO B C 1
ATOM 2803 O O . PRO B 1 88 ? -25.029 8.550 -35.931 1.00 44.83 107 PRO B O 1
ATOM 2814 N N . HIS B 1 89 ? -27.130 9.283 -35.613 1.00 41.87 108 HIS B N 1
ATOM 2815 C CA . HIS B 1 89 ? -27.165 10.075 -36.837 1.00 40.10 108 HIS B CA 1
ATOM 2816 C C . HIS B 1 89 ? -26.544 11.450 -36.653 1.00 42.34 108 HIS B C 1
ATOM 2817 O O . HIS B 1 89 ? -26.658 12.298 -37.542 1.00 43.02 108 HIS B O 1
ATOM 2831 N N . GLY B 1 90 ? -25.966 11.707 -35.490 1.00 39.41 109 GLY B N 1
ATOM 2832 C CA . GLY B 1 90 ? -25.255 12.941 -35.227 1.00 40.42 109 GLY B CA 1
ATOM 2833 C C . GLY B 1 90 ? -24.640 12.842 -33.851 1.00 35.21 109 GLY B C 1
ATOM 2834 O O . GLY B 1 90 ? -24.774 11.832 -33.155 1.00 35.71 109 GLY B O 1
ATOM 2838 N N . GLN B 1 91 ? -23.965 13.911 -33.459 1.00 37.14 110 GLN B N 1
ATOM 2839 C CA . GLN B 1 91 ? -23.416 14.019 -32.119 1.00 41.47 110 GLN B CA 1
ATOM 2840 C C . GLN B 1 91 ? -23.803 15.363 -31.525 1.00 36.55 110 GLN B C 1
ATOM 2841 O O . GLN B 1 91 ? -24.157 16.308 -32.234 1.00 36.25 110 GLN B O 1
ATOM 2855 N N . CYS B 1 92 ? -23.761 15.415 -30.200 1.00 38.09 111 CYS B N 1
ATOM 2856 C CA . CYS B 1 92 ? -24.208 16.566 -29.437 1.00 37.19 111 CYS B CA 1
ATOM 2857 C C . CYS B 1 92 ? -23.026 17.409 -28.982 1.00 36.09 111 CYS B C 1
ATOM 2858 O O . CYS B 1 92 ? -21.996 16.882 -28.548 1.00 34.17 111 CYS B O 1
ATOM 2865 N N . GLU B 1 93 ? -23.177 18.724 -29.120 1.00 32.12 112 GLU B N 1
ATOM 2866 C CA . GLU B 1 93 ? -22.195 19.660 -28.602 1.00 37.05 112 GLU B CA 1
ATOM 2867 C C . GLU B 1 93 ? -21.958 19.370 -27.122 1.00 35.34 112 GLU B C 1
ATOM 2868 O O . GLU B 1 93 ? -22.928 19.227 -26.363 1.00 34.11 112 GLU B O 1
ATOM 2880 N N . PRO B 1 94 ? -20.706 19.289 -26.673 1.00 29.84 113 PRO B N 1
ATOM 2881 C CA . PRO B 1 94 ? -20.460 18.720 -25.336 1.00 30.48 113 PRO B CA 1
ATOM 2882 C C . PRO B 1 94 ? -21.143 19.474 -24.207 1.00 32.63 113 PRO B C 1
ATOM 2883 O O . PRO B 1 94 ? -21.622 18.847 -23.252 1.00 31.79 113 PRO B O 1
ATOM 2894 N N . ALA B 1 95 ? -21.220 20.800 -24.289 1.00 31.25 114 ALA B N 1
ATOM 2895 C CA . ALA B 1 95 ? -21.759 21.596 -23.194 1.00 32.48 114 ALA B CA 1
ATOM 2896 C C . ALA B 1 95 ? -23.221 21.963 -23.369 1.00 33.59 114 ALA B C 1
ATOM 2897 O O . ALA B 1 95 ? -23.936 22.091 -22.371 1.00 37.37 114 ALA B O 1
ATOM 2904 N N . THR B 1 96 ? -23.689 22.134 -24.601 1.00 35.87 115 THR B N 1
ATOM 2905 C CA . THR B 1 96 ? -25.056 22.581 -24.820 1.00 33.99 115 THR B CA 1
ATOM 2906 C C . THR B 1 96 ? -26.003 21.458 -25.210 1.00 34.89 115 THR B C 1
ATOM 2907 O O . THR B 1 96 ? -27.213 21.588 -24.997 1.00 40.29 115 THR B O 1
ATOM 2918 N N . GLY B 1 97 ? -25.493 20.373 -25.784 1.00 32.83 116 GLY B N 1
ATOM 2919 C CA . GLY B 1 97 ? -26.341 19.301 -26.248 1.00 35.96 116 GLY B CA 1
ATOM 2920 C C . GLY B 1 97 ? -26.878 19.485 -27.650 1.00 34.66 116 GLY B C 1
ATOM 2921 O O . GLY B 1 97 ? -27.558 18.585 -28.157 1.00 36.29 116 GLY B O 1
ATOM 2925 N N . ALA B 1 98 ? -26.602 20.622 -28.285 1.00 35.70 117 ALA B N 1
ATOM 2926 C CA . ALA B 1 98 ? -27.163 20.915 -29.598 1.00 37.90 117 ALA B CA 1
ATOM 2927 C C . ALA B 1 98 ? -26.675 19.897 -30.619 1.00 34.53 117 ALA B C 1
ATOM 2928 O O . ALA B 1 98 ? -25.484 19.578 -30.676 1.00 31.81 117 ALA B O 1
ATOM 2935 N N . CYS B 1 99 ? -27.603 19.375 -31.416 1.00 30.60 118 CYS B N 1
ATOM 2936 C CA . CYS B 1 99 ? -27.279 18.282 -32.321 1.00 37.05 118 CYS B CA 1
ATOM 2937 C C . CYS B 1 99 ? -26.535 18.790 -33.546 1.00 37.64 118 CYS B C 1
ATOM 2938 O O . CYS B 1 99 ? -26.911 19.799 -34.151 1.00 40.44 118 CYS B O 1
ATOM 2945 N N . GLN B 1 100 ? -25.472 18.072 -33.894 1.00 34.61 119 GLN B N 1
ATOM 2946 C CA . GLN B 1 100 ? -24.666 18.288 -35.092 1.00 37.03 119 GLN B CA 1
ATOM 2947 C C . GLN B 1 100 ? -24.822 17.040 -35.956 1.00 34.97 119 GLN B C 1
ATOM 2948 O O . GLN B 1 100 ? -24.184 16.013 -35.708 1.00 33.89 119 GLN B O 1
ATOM 2962 N N . CYS B 1 101 ? -25.686 17.134 -36.961 1.00 35.87 120 CYS B N 1
ATOM 2963 C CA . CYS B 1 101 ? -26.000 15.988 -37.797 1.00 40.27 120 CYS B CA 1
ATOM 2964 C C . CYS B 1 101 ? -24.831 15.619 -38.703 1.00 37.88 120 CYS B C 1
ATOM 2965 O O . CYS B 1 101 ? -24.048 16.469 -39.132 1.00 36.41 120 CYS B O 1
ATOM 2972 N N . GLN B 1 102 ? -24.735 14.327 -39.008 1.00 42.02 121 GLN B N 1
ATOM 2973 C CA . GLN B 1 102 ? -23.817 13.866 -40.036 1.00 47.58 121 GLN B CA 1
ATOM 2974 C C . GLN B 1 102 ? -24.237 14.438 -41.390 1.00 45.21 121 GLN B C 1
ATOM 2975 O O . GLN B 1 102 ? -25.269 15.099 -41.529 1.00 44.92 121 GLN B O 1
ATOM 2989 N N . ALA B 1 103 ? -23.441 14.140 -42.416 1.00 47.71 122 ALA B N 1
ATOM 2990 C CA . ALA B 1 103 ? -23.464 14.952 -43.630 1.00 52.37 122 ALA B CA 1
ATOM 2991 C C . ALA B 1 103 ? -24.847 15.053 -44.268 1.00 55.03 122 ALA B C 1
ATOM 2992 O O . ALA B 1 103 ? -25.306 16.154 -44.593 1.00 58.87 122 ALA B O 1
ATOM 2999 N N . ASP B 1 104 ? -25.523 13.923 -44.469 1.00 55.70 123 ASP B N 1
ATOM 3000 C CA . ASP B 1 104 ? -26.814 13.959 -45.150 1.00 59.58 123 ASP B CA 1
ATOM 3001 C C . ASP B 1 104 ? -27.977 13.617 -44.233 1.00 60.38 123 ASP B C 1
ATOM 3002 O O . ASP B 1 104 ? -28.814 12.769 -44.567 1.00 55.99 123 ASP B O 1
ATOM 3011 N N . ARG B 1 105 ? -28.045 14.287 -43.088 1.00 49.64 124 ARG B N 1
ATOM 3012 C CA . ARG B 1 105 ? -29.169 14.166 -42.179 1.00 48.65 124 ARG B CA 1
ATOM 3013 C C . ARG B 1 105 ? -29.657 15.557 -41.801 1.00 42.88 124 ARG B C 1
ATOM 3014 O O . ARG B 1 105 ? -28.910 16.539 -41.844 1.00 39.74 124 ARG B O 1
ATOM 3035 N N . TRP B 1 106 ? -30.932 15.626 -41.428 1.00 38.58 125 TRP B N 1
ATOM 3036 C CA . TRP B 1 106 ? -31.543 16.863 -40.962 1.00 40.01 125 TRP B CA 1
ATOM 3037 C C . TRP B 1 106 ? -32.675 16.488 -40.014 1.00 39.77 125 TRP B C 1
ATOM 3038 O O . TRP B 1 106 ? -32.968 15.307 -39.806 1.00 39.43 125 TRP B O 1
ATOM 3059 N N . GLY B 1 107 ? -33.292 17.502 -39.420 1.00 36.05 126 GLY B N 1
ATOM 3060 C CA . GLY B 1 107 ? -34.317 17.315 -38.417 1.00 37.01 126 GLY B CA 1
ATOM 3061 C C . GLY B 1 107 ? -33.794 17.587 -37.015 1.00 34.46 126 GLY B C 1
ATOM 3062 O O . GLY B 1 107 ? -32.590 17.603 -36.758 1.00 37.82 126 GLY B O 1
ATOM 3066 N N . ALA B 1 108 ? -34.728 17.801 -36.084 1.00 38.88 127 ALA B N 1
ATOM 3067 C CA . ALA B 1 108 ? -34.335 18.190 -34.732 1.00 41.06 127 ALA B CA 1
ATOM 3068 C C . ALA B 1 108 ? -33.473 17.123 -34.072 1.00 38.28 127 ALA B C 1
ATOM 3069 O O . ALA B 1 108 ? -32.603 17.446 -33.255 1.00 34.71 127 ALA B O 1
ATOM 3076 N N . ARG B 1 109 ? -33.694 15.852 -34.414 1.00 37.48 128 ARG B N 1
ATOM 3077 C CA . ARG B 1 109 ? -32.894 14.747 -33.905 1.00 41.86 128 ARG B CA 1
ATOM 3078 C C . ARG B 1 109 ? -32.094 14.076 -35.016 1.00 36.50 128 ARG B C 1
ATOM 3079 O O . ARG B 1 109 ? -31.655 12.934 -34.855 1.00 36.58 128 ARG B O 1
ATOM 3100 N N . CYS B 1 110 ? -31.882 14.778 -36.132 1.00 36.19 129 CYS B N 1
ATOM 3101 C CA . CYS B 1 110 ? -31.182 14.242 -37.298 1.00 34.19 129 CYS B CA 1
ATOM 3102 C C . CYS B 1 110 ? -31.882 13.006 -37.846 1.00 42.20 129 CYS B C 1
ATOM 3103 O O . CYS B 1 110 ? -31.249 12.132 -38.446 1.00 41.05 129 CYS B O 1
ATOM 3110 N N . GLU B 1 111 ? -33.190 12.914 -37.621 1.00 44.74 130 GLU B N 1
ATOM 3111 C CA . GLU B 1 111 ? -33.925 11.698 -37.944 1.00 45.13 130 GLU B CA 1
ATOM 3112 C C . GLU B 1 111 ? -34.231 11.523 -39.427 1.00 45.32 130 GLU B C 1
ATOM 3113 O O . GLU B 1 111 ? -34.638 10.426 -39.825 1.00 52.57 130 GLU B O 1
ATOM 3125 N N . PHE B 1 112 ? -34.067 12.555 -40.248 1.00 44.81 131 PHE B N 1
ATOM 3126 C CA . PHE B 1 112 ? -34.452 12.471 -41.654 1.00 52.35 131 PHE B CA 1
ATOM 3127 C C . PHE B 1 112 ? -33.235 12.458 -42.573 1.00 50.90 131 PHE B C 1
ATOM 3128 O O . PHE B 1 112 ? -32.270 13.189 -42.328 1.00 43.48 131 PHE B O 1
ATOM 3145 N N . PRO B 1 113 ? -33.242 11.647 -43.629 1.00 57.42 132 PRO B N 1
ATOM 3146 C CA . PRO B 1 113 ? -32.103 11.627 -44.553 1.00 55.87 132 PRO B CA 1
ATOM 3147 C C . PRO B 1 113 ? -32.197 12.742 -45.589 1.00 56.62 132 PRO B C 1
ATOM 3148 O O . PRO B 1 113 ? -33.201 13.446 -45.704 1.00 59.98 132 PRO B O 1
ATOM 3159 N N . SER B 1 114 ? -31.111 12.893 -46.346 1.00 63.59 133 SER B N 1
ATOM 3160 C CA . SER B 1 114 ? -30.983 13.946 -47.356 1.00 61.07 133 SER B CA 1
ATOM 3161 C C . SER B 1 114 ? -31.032 15.327 -46.714 1.00 60.10 133 SER B C 1
ATOM 3162 O O . SER B 1 114 ? -30.063 16.085 -46.772 1.00 59.95 133 SER B O 1
#

Solvent-accessible surface area: 13890 Å² total; per-residue (Å²): 191,48,34,87,159,96,25,53,92,15,128,53,139,87,69,70,54,88,36,26,104,26,29,135,55,152,92,82,59,0,96,61,23,35,27,114,58,138,51,53,41,130,174,49,51,54,33,31,110,41,22,19,20,34,7,64,40,8,46,7,6,29,128,4,79,21,190,22,48,38,62,19,47,0,10,7,0,106,52,61,6,73,0,76,90,78,2,133,18,78,67,58,94,11,62,36,139,45,107,96,129,55,147,30,92,124,0,60,99,113,128,153,16,60,82,183,9,98,71,22,52,101,10,118,58,142,80,63,92,59,88,33,27,105,25,44,128,72,115,79,94,37,0,50,73,23,28,24,108,57,142,69,52,40,130,178,44,55,50,37,28,89,55,24,36,26,36,9,65,36,1,50,6,5,31,130,8,75,18,125,8,49,27,62,18,51,0,11,8,0,106,50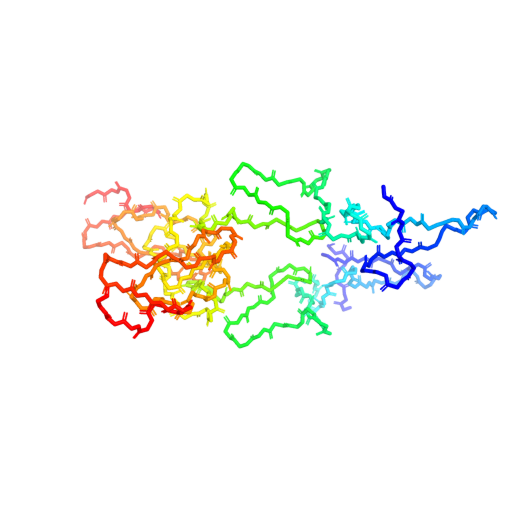,58,6,74,1,79,90,68,9,106,5,54,38,59,90,11,61,42,90,48,93,103,99,52,144,25,94,120,0,56,92,89,118

Sequence (224 aa):
ELDPKHVCVASSPSAELQCCAGWRQKDQECTIPICEGPDACQKDEVCVKPGLCRCKPGFFGAHCSSRCPGQYWGPDCRESCPCHPHGQCEPATGACQCQADRWGARCEFPSELDPKGQHVCVASSPSAELQCCAGWRQKDQECTIPICEGPDACQKDEVCVKPGLCRCKPGFFGAHCSSRCPGQYWGPDCRESCPCHPHGQCEPATGACQCQADRWGARCEFPS

B-factor: mean 56.87, std 25.05, range [19.7, 144.88]

Secondary structure (DSSP, 8-state):
------EEE-SSTT--EEEPTTEE-SSSS--EE---GGG---TTEEEEETTEEEEPBTEESTTS-EEPPTTEESBTT-EE-TTTTSEEE-TTT--EEE-TT-BSTTS-B-/----TTSTTEEE--STT--EEEPTTEEEETTEEEEE---GGG---TTEEEEETTEEEEPBTEESTTS-EEPPTTEESBTT-EE-TTTTSEEE-TTT--EEE-TTEESTTS-EE-

Radius of gyration: 22.24 Å; Cα contacts (8 Å, |Δi|>4): 536; chains: 2; bounding box: 48×60×74 Å

Organism: Homo sapiens (NCBI:txid9606)

InterPro domains:
  IPR000742 EGF-like domain [PS00022] (75-86)
  IPR000742 EGF-like domain [PS00022] (118-129)
  IPR000742 EGF-like domain [PS00022] (237-248)
  IPR000742 EGF-like domain [PS50026] (53-87)
  IPR000742 EGF-like domain [PS50026] (215-249)
  IPR000742 EGF-like domain [SM00181] (51-87)
  IPR000742 EGF-like domain [SM00181] (98-130)
  IPR000742 EGF-like domain [SM00181] (132-160)
  IPR000742 EGF-like domain [SM00181] (162-191)
  IPR000742 EGF-like domain [SM00181] (195-220)
  IPR000742 EGF-like domain [SM00181] (224-249)
  IPR000742 EGF-like domain [SM00181] (260-294)
  IPR000742 EGF-like domain [SM00181] (305-339)
  IPR000742 EGF-like domain [SM00181] (350-395)
  IPR002049 Laminin-type EGF domain [PF00053] (103-130)
  IPR002049 Laminin-type EGF domain [PF00053] (163-191)
  IPR009030 Growth factor receptor cysteine-rich domain superfamily [SSF57184] (276-412)
  IPR042635 MEGF10/SREC1/2-like [PTHR24043] (20-681)
  IPR057138 Platelet endothelial aggregation receptor 1-like, EGF domain [PF23301] (52-100)

GO terms:
  GO:0005886 plasma membrane (C, TAS)
  GO:0030666 endocytic vesicle membrane (C, TAS)
  GO:0005515 protein binding (F, IPI)
  GO:0005044 scavenger receptor activity (F, IDA)
  GO:0016020 membrane (C, IDA)
  GO:0030169 low-density lipoprotein particle binding (F, IDA)
  GO:0004888 transmembrane signaling receptor activity (F, TAS)
  GO:0006707 cholesterol catabolic process (P, IC)
  GO:0006898 receptor-mediated endocytosis (P, TAS)

Nearest PDB structures (foldseek):
  8hn0-assembly1_A  TM=1.009E+00  e=8.973E-26  Homo sapiens
  8hn0-assembly1_B  TM=9.244E-01  e=4.578E-22  Homo sapiens
  8hna-assembly1_B  TM=9.312E-01  e=2.040E-14  Homo sapiens
  2gy7-assembly1_B  TM=6.406E-01  e=1.057E-03  Homo sapiens
  4k0v-assembly1_A  TM=5.732E-01  e=1.130E-03  Homo sapiens